Protein AF-A0A2W5V553-F1 (afdb_monomer)

Organism: NCBI:txid88688

Foldseek 3Di:
DDKDWDAAPDPNPVHIDIDDDPDPCPPDPVNVVVRNVVSDVVSVVSVVVVVVVPPDPDDDPVPPDCPPVNVVVVVVVVLVVQQPPQWWKWKAALVRWTDDIHPNVCQFLVHDSVCCTGVNVLVQFDPVCSVVVVVVVVVCSVVQDWDWDWTWGAGNVGDTFIWIKTKHFDADPVRRGGMIMITIDTCRVVVVVVVVVVVVVVVVVVVVVVVLVVQQPPCDWDWDADLVRWTDDTHNNNCLQQVDDPVCCTGPNVLVFFDPVVSVVVVVVSVVCSVPPDPDDCQPFDWTWGDGPHDTDTDTHRDDHDDPDDPDDDDDDDDDDDDDDDDDDDDDDD

Structure (mmCIF, N/CA/C/O backbone):
data_AF-A0A2W5V553-F1
#
_entry.id   AF-A0A2W5V553-F1
#
loop_
_atom_site.group_PDB
_atom_site.id
_atom_site.type_symbol
_atom_site.label_atom_id
_atom_site.label_alt_id
_atom_site.label_comp_id
_atom_site.label_asym_id
_atom_site.label_entity_id
_atom_site.label_seq_id
_atom_site.pdbx_PDB_ins_code
_atom_site.Cartn_x
_atom_site.Cartn_y
_atom_site.Cartn_z
_atom_site.occupancy
_atom_site.B_iso_or_equiv
_atom_site.auth_seq_id
_atom_site.auth_comp_id
_atom_site.auth_asym_id
_atom_site.auth_atom_id
_atom_site.pdbx_PDB_model_num
ATOM 1 N N . MET A 1 1 ? -70.772 -23.068 67.132 1.00 74.06 1 MET A N 1
ATOM 2 C CA . MET A 1 1 ? -69.946 -23.564 66.013 1.00 74.06 1 MET A CA 1
ATOM 3 C C . MET A 1 1 ? -68.705 -24.173 66.625 1.00 74.06 1 MET A C 1
ATOM 5 O O . MET A 1 1 ? -68.006 -23.467 67.342 1.00 74.06 1 MET A O 1
ATOM 9 N N . ASN A 1 2 ? -68.499 -25.473 66.433 1.00 84.06 2 ASN A N 1
ATOM 10 C CA . ASN A 1 2 ? -67.368 -26.188 67.017 1.00 84.06 2 ASN A CA 1
ATOM 11 C C . ASN A 1 2 ? -66.172 -26.055 66.077 1.00 84.06 2 ASN A C 1
ATOM 13 O O . ASN A 1 2 ? -66.321 -26.236 64.869 1.00 84.06 2 ASN A O 1
ATOM 17 N N . LEU A 1 3 ? -65.008 -25.713 66.626 1.00 85.81 3 LEU A N 1
ATOM 18 C CA . LEU A 1 3 ? -63.769 -25.513 65.879 1.00 85.81 3 LEU A CA 1
ATOM 19 C C . LEU A 1 3 ? -62.703 -26.474 66.401 1.00 85.81 3 LEU A C 1
ATOM 21 O O . LEU A 1 3 ? -62.488 -26.568 67.607 1.00 85.81 3 LEU A O 1
ATOM 25 N N . LEU A 1 4 ? -62.010 -27.141 65.484 1.00 87.06 4 LEU A N 1
ATOM 26 C CA . LEU A 1 4 ? -60.822 -27.936 65.751 1.00 87.06 4 LEU A CA 1
ATOM 27 C C . LEU A 1 4 ? -59.620 -27.266 65.090 1.00 87.06 4 LEU A C 1
ATOM 29 O O . LEU A 1 4 ? -59.667 -26.893 63.917 1.00 87.06 4 LEU A O 1
ATOM 33 N N . ARG A 1 5 ? -58.529 -27.159 65.846 1.00 88.31 5 ARG A N 1
ATOM 34 C CA . ARG A 1 5 ? -57.232 -26.704 65.350 1.00 88.31 5 ARG A CA 1
ATOM 35 C C . ARG A 1 5 ? -56.268 -27.877 65.313 1.00 88.31 5 ARG A C 1
ATOM 37 O O . ARG A 1 5 ? -56.132 -28.599 66.299 1.00 88.31 5 ARG A O 1
ATOM 44 N N . CYS A 1 6 ? -55.614 -28.077 64.179 1.00 87.75 6 CYS A N 1
ATOM 45 C CA . CYS A 1 6 ? -54.576 -29.083 64.005 1.00 87.75 6 CYS A CA 1
ATOM 46 C C . CYS A 1 6 ? -53.264 -28.375 63.643 1.00 87.75 6 CYS A C 1
ATOM 48 O O . CYS A 1 6 ? -53.186 -27.782 62.564 1.00 87.75 6 CYS A O 1
ATOM 50 N N . PRO A 1 7 ? -52.244 -28.410 64.518 1.00 85.25 7 PRO A N 1
ATOM 51 C CA . PRO A 1 7 ? -50.979 -27.736 64.256 1.00 85.25 7 PRO A CA 1
ATOM 52 C C . PRO A 1 7 ? -50.253 -28.385 63.074 1.00 85.25 7 PRO A C 1
ATOM 54 O O . PRO A 1 7 ? -50.328 -29.599 62.882 1.00 85.25 7 PRO A O 1
ATOM 57 N N . LEU A 1 8 ? -49.542 -27.584 62.285 1.00 86.62 8 LEU A N 1
ATOM 58 C CA . LEU A 1 8 ? -48.639 -28.051 61.238 1.00 86.62 8 LEU A CA 1
ATOM 59 C C . LEU A 1 8 ? -47.193 -27.956 61.732 1.00 86.62 8 LEU A C 1
ATOM 61 O O . LEU A 1 8 ? -46.721 -26.891 62.133 1.00 86.62 8 LEU A O 1
ATOM 65 N N . GLY A 1 9 ? -46.477 -29.078 61.701 1.00 77.00 9 GLY A N 1
ATOM 66 C CA . GLY A 1 9 ? -45.136 -29.198 62.272 1.00 77.00 9 GLY A CA 1
ATOM 67 C C . GLY A 1 9 ? -45.115 -29.219 63.807 1.00 77.00 9 GLY A C 1
ATOM 68 O O . GLY A 1 9 ? -46.146 -29.195 64.482 1.00 77.00 9 GLY A O 1
ATOM 69 N N . VAL A 1 10 ? -43.911 -29.288 64.381 1.00 77.62 10 VAL A N 1
ATOM 70 C CA . VAL A 1 10 ? -43.730 -29.257 65.842 1.00 77.62 10 VAL A CA 1
ATOM 71 C C . VAL A 1 10 ? -44.129 -27.866 66.342 1.00 77.62 10 VAL A C 1
ATOM 73 O O . VAL A 1 10 ? -43.588 -26.869 65.864 1.00 77.62 10 VAL A O 1
ATOM 76 N N . GLY A 1 11 ? -45.104 -27.794 67.253 1.00 76.56 11 GLY A N 1
ATOM 77 C CA . GLY A 1 11 ? -45.558 -26.533 67.852 1.00 76.56 11 GLY A CA 1
ATOM 78 C C . GLY A 1 11 ? -46.223 -25.532 66.894 1.00 76.56 11 GLY A C 1
ATOM 79 O O . GLY A 1 11 ? -46.099 -24.339 67.136 1.00 76.56 11 GLY A O 1
ATOM 80 N N . ALA A 1 12 ? -46.880 -25.979 65.812 1.00 79.06 12 ALA A N 1
ATOM 81 C CA . ALA A 1 12 ? -47.501 -25.106 64.794 1.00 79.06 12 ALA A CA 1
ATOM 82 C C . ALA A 1 12 ? -46.510 -24.199 64.026 1.00 79.06 12 ALA A C 1
ATOM 84 O O . ALA A 1 12 ? -46.890 -23.179 63.453 1.00 79.06 12 ALA A O 1
ATOM 85 N N . SER A 1 13 ? -45.232 -24.586 63.972 1.00 79.25 13 SER A N 1
ATOM 86 C CA . SER A 1 13 ? -44.156 -23.865 63.268 1.00 79.25 13 SER A CA 1
ATOM 87 C C . SER A 1 13 ? -44.386 -23.653 61.765 1.00 79.25 13 SER A C 1
ATOM 89 O O . SER A 1 13 ? -43.741 -22.792 61.164 1.00 79.25 13 SER A O 1
ATOM 91 N N . LEU A 1 14 ? -45.285 -24.424 61.149 1.00 79.81 14 LEU A N 1
ATOM 92 C CA . LEU A 1 14 ? -45.674 -24.291 59.741 1.00 79.81 14 LEU A CA 1
ATOM 93 C C . LEU A 1 14 ? -47.098 -23.728 59.568 1.00 79.81 14 LEU A C 1
ATOM 95 O O . LEU A 1 14 ? -47.573 -23.626 58.442 1.00 79.81 14 LEU A O 1
ATOM 99 N N . GLY A 1 15 ? -47.776 -23.363 60.662 1.00 85.06 15 GLY A N 1
ATOM 100 C CA . GLY A 1 15 ? -49.157 -22.876 60.680 1.00 85.06 15 GLY A CA 1
ATOM 101 C C . GLY A 1 15 ? -50.138 -23.845 61.347 1.00 85.06 15 GLY A C 1
ATOM 102 O O . GLY A 1 15 ? -49.743 -24.795 62.024 1.00 85.06 15 GLY A O 1
ATOM 103 N N . GLU A 1 16 ? -51.437 -23.610 61.158 1.00 88.81 16 GLU A N 1
ATOM 104 C CA . GLU A 1 16 ? -52.517 -24.446 61.694 1.00 88.81 16 GLU A CA 1
ATOM 105 C C . GLU A 1 16 ? -53.591 -24.692 60.629 1.00 88.81 16 GLU A C 1
ATOM 107 O O . GLU A 1 16 ? -53.960 -23.786 59.882 1.00 88.81 16 GLU A O 1
ATOM 112 N N . ILE A 1 17 ? -54.143 -25.906 60.600 1.00 87.81 17 ILE A N 1
ATOM 113 C CA . ILE A 1 17 ? -55.389 -26.196 59.886 1.00 87.81 17 ILE A CA 1
ATOM 114 C C . ILE A 1 17 ? -56.539 -25.998 60.866 1.00 87.81 17 ILE A C 1
ATOM 116 O O . ILE A 1 17 ? -56.574 -26.627 61.926 1.00 87.81 17 ILE A O 1
ATOM 120 N N . ILE A 1 18 ? -57.491 -25.144 60.500 1.00 88.44 18 ILE A N 1
ATOM 121 C CA . ILE A 1 18 ? -58.705 -24.902 61.277 1.00 88.44 18 ILE A CA 1
ATOM 122 C C . ILE A 1 18 ? -59.885 -25.497 60.515 1.00 88.44 18 ILE A C 1
ATOM 124 O O . ILE A 1 18 ? -60.154 -25.109 59.381 1.00 88.44 18 ILE A O 1
ATOM 128 N N . ALA A 1 19 ? -60.599 -26.421 61.149 1.00 86.81 19 ALA A N 1
ATOM 129 C CA . ALA A 1 19 ? -61.831 -26.993 60.621 1.00 86.81 19 ALA A CA 1
ATOM 130 C C . ALA A 1 19 ? -62.972 -26.747 61.606 1.00 86.81 19 ALA A C 1
ATOM 132 O O . ALA A 1 19 ? -62.774 -26.814 62.819 1.00 86.81 19 ALA A O 1
ATOM 133 N N . GLY A 1 20 ? -64.171 -26.463 61.105 1.00 89.00 20 GLY A N 1
ATOM 134 C CA . GLY A 1 20 ? -65.325 -26.230 61.962 1.00 89.00 20 GLY A CA 1
ATOM 135 C C . GLY A 1 20 ? -66.647 -26.579 61.314 1.00 89.00 20 GLY A C 1
ATOM 136 O O . GLY A 1 20 ? -66.794 -26.490 60.097 1.00 89.00 20 GLY A O 1
ATOM 137 N N . ALA A 1 21 ? -67.614 -26.935 62.155 1.00 86.69 21 ALA A N 1
ATOM 138 C CA . ALA A 1 21 ? -68.983 -27.211 61.749 1.00 86.69 21 ALA A CA 1
ATOM 139 C C . ALA A 1 21 ? -69.985 -26.681 62.785 1.00 86.69 21 ALA A C 1
ATOM 141 O O . ALA A 1 21 ? -69.681 -26.500 63.969 1.00 86.69 21 ALA A O 1
ATOM 142 N N . SER A 1 22 ? -71.216 -26.441 62.336 1.00 85.94 22 SER A N 1
ATOM 143 C CA . SER A 1 22 ? -72.333 -26.049 63.209 1.00 85.94 22 SER A CA 1
ATOM 144 C C . SER A 1 22 ? -73.013 -27.245 63.890 1.00 85.94 22 SER A C 1
ATOM 146 O O . SER A 1 22 ? -73.896 -27.039 64.719 1.00 85.94 22 SER A O 1
ATOM 148 N N . ARG A 1 23 ? -72.605 -28.479 63.556 1.00 88.56 23 ARG A N 1
ATOM 149 C CA . ARG A 1 23 ? -73.098 -29.725 64.162 1.00 88.56 23 ARG A CA 1
ATOM 150 C C . ARG A 1 23 ? -72.506 -29.895 65.574 1.00 88.56 23 ARG A C 1
ATOM 152 O O . ARG A 1 23 ? -71.305 -29.671 65.738 1.00 88.56 23 ARG A O 1
ATOM 159 N N . PRO A 1 24 ? -73.305 -30.266 66.590 1.00 82.25 24 PRO A N 1
ATOM 160 C CA . PRO A 1 24 ? -72.835 -30.359 67.976 1.00 82.25 24 PRO A CA 1
ATOM 161 C C . PRO A 1 24 ? -71.866 -31.523 68.238 1.00 82.25 24 PRO A C 1
ATOM 163 O O . PRO A 1 24 ? -71.070 -31.450 69.167 1.00 82.25 24 PRO A O 1
ATOM 166 N N . ASP A 1 25 ? -71.904 -32.568 67.417 1.00 84.75 25 ASP A N 1
ATOM 167 C CA . ASP A 1 25 ? -71.078 -33.781 67.477 1.00 84.75 25 ASP A CA 1
ATOM 168 C C . ASP A 1 25 ? -69.783 -33.688 66.648 1.00 84.75 25 ASP A C 1
ATOM 170 O O . ASP A 1 25 ? -69.069 -34.677 66.509 1.00 84.75 25 ASP A O 1
ATOM 174 N N . PHE A 1 26 ? -69.456 -32.508 66.112 1.00 85.12 26 PHE A N 1
ATOM 175 C CA . PHE A 1 26 ? -68.186 -32.278 65.429 1.00 85.12 26 PHE A CA 1
ATOM 176 C C . PHE A 1 26 ? -67.041 -32.002 66.424 1.00 85.12 26 PHE A C 1
ATOM 178 O O . PHE A 1 26 ? -67.216 -31.154 67.312 1.00 85.12 26 PHE A O 1
ATOM 185 N N . PRO A 1 27 ? -65.839 -32.577 66.206 1.00 82.25 27 PRO A N 1
ATOM 186 C CA . PRO A 1 27 ? -65.525 -33.618 65.219 1.00 82.25 27 PRO A CA 1
ATOM 187 C C . PRO A 1 27 ? -65.858 -35.022 65.742 1.00 82.25 27 PRO A C 1
ATOM 189 O O . PRO A 1 27 ? -65.560 -35.341 66.896 1.00 82.25 27 PRO A O 1
ATOM 192 N N . ASP A 1 28 ? -66.385 -35.891 64.877 1.00 88.50 28 ASP A N 1
ATOM 193 C CA . ASP A 1 28 ? -66.460 -37.320 65.192 1.00 88.50 28 ASP A CA 1
ATOM 194 C C . ASP A 1 28 ? -65.070 -37.995 65.107 1.00 88.50 28 ASP A C 1
ATOM 196 O O . ASP A 1 28 ? -64.072 -37.403 64.677 1.00 88.50 28 ASP A O 1
ATOM 200 N N . ALA A 1 29 ? -64.966 -39.253 65.546 1.00 86.50 29 ALA A N 1
ATOM 201 C CA . ALA A 1 29 ? -63.688 -39.969 65.581 1.00 86.50 29 ALA A CA 1
ATOM 202 C C . ALA A 1 29 ? -63.039 -40.135 64.189 1.00 86.50 29 ALA A C 1
ATOM 204 O O . ALA A 1 29 ? -61.810 -40.145 64.077 1.00 86.50 29 ALA A O 1
ATOM 205 N N . ILE A 1 30 ? -63.848 -40.244 63.129 1.00 87.25 30 ILE A N 1
ATOM 206 C CA . ILE A 1 30 ? -63.383 -40.400 61.746 1.00 87.25 30 ILE A 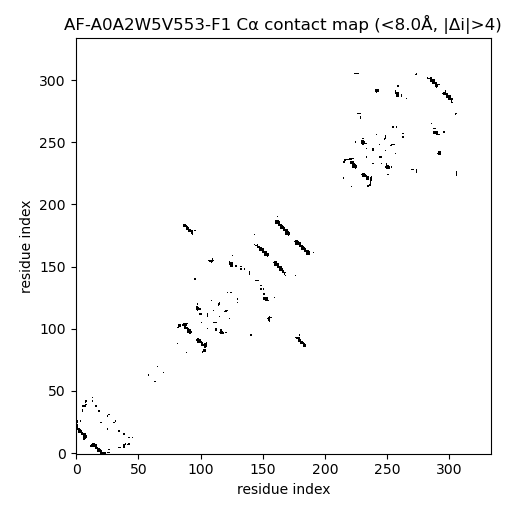CA 1
ATOM 207 C C . ILE A 1 30 ? -62.905 -39.047 61.208 1.00 87.25 30 ILE A C 1
ATOM 209 O O . ILE A 1 30 ? -61.845 -38.965 60.584 1.00 87.25 30 ILE A O 1
ATOM 213 N N . GLU A 1 31 ? -63.652 -37.977 61.467 1.00 87.69 31 GLU A N 1
ATOM 214 C CA . GLU A 1 31 ? -63.308 -36.601 61.103 1.00 87.69 31 GLU A CA 1
ATOM 215 C C . GLU A 1 31 ? -62.017 -36.148 61.795 1.00 87.69 31 GLU A C 1
ATOM 217 O O . GLU A 1 31 ? -61.125 -35.597 61.143 1.00 87.69 31 GLU A O 1
ATOM 222 N N . LEU A 1 32 ? -61.853 -36.466 63.083 1.00 88.62 32 LEU A N 1
ATOM 223 C CA . LEU A 1 32 ? -60.624 -36.195 63.828 1.00 88.62 32 LEU A CA 1
ATOM 224 C C . LEU A 1 32 ? -59.418 -36.938 63.231 1.00 88.62 32 LEU A C 1
ATOM 226 O O . LEU A 1 32 ? -58.337 -36.358 63.104 1.00 88.62 32 LEU A O 1
ATOM 230 N N . ALA A 1 33 ? -59.583 -38.207 62.844 1.00 86.25 33 ALA A N 1
ATOM 231 C CA . ALA A 1 33 ? -58.519 -38.987 62.211 1.00 86.25 33 ALA A CA 1
ATOM 232 C C . ALA A 1 33 ? -58.120 -38.404 60.844 1.00 86.25 33 ALA A C 1
ATOM 234 O O . ALA A 1 33 ? -56.930 -38.240 60.569 1.00 86.25 33 ALA A O 1
ATOM 235 N N . LYS A 1 34 ? -59.101 -38.017 60.018 1.00 87.38 34 LYS A N 1
ATOM 236 C CA . LYS A 1 34 ? -58.862 -37.369 58.718 1.00 87.38 34 LYS A CA 1
ATOM 237 C C . LYS A 1 34 ? -58.113 -36.047 58.869 1.00 87.38 34 LYS A C 1
ATOM 239 O O . LYS A 1 34 ? -57.139 -35.822 58.154 1.00 87.38 34 LYS A O 1
ATOM 244 N N . LEU A 1 35 ? -58.519 -35.202 59.818 1.00 87.69 35 LEU A N 1
ATOM 245 C CA . LEU A 1 35 ? -57.878 -33.906 60.061 1.00 87.69 35 LEU A CA 1
ATOM 246 C C . LEU A 1 35 ? -56.435 -34.057 60.564 1.00 87.69 35 LEU A C 1
ATOM 248 O O . LEU A 1 35 ? -55.559 -33.306 60.136 1.00 87.69 35 LEU A O 1
ATOM 252 N N . LYS A 1 36 ? -56.152 -35.076 61.387 1.00 85.69 36 LYS A N 1
ATOM 253 C CA . LYS A 1 36 ? -54.780 -35.405 61.809 1.00 85.69 36 LYS A CA 1
ATOM 254 C C . LYS A 1 36 ? -53.902 -35.879 60.648 1.00 85.69 36 LYS A C 1
ATOM 256 O O . LYS A 1 36 ? -52.762 -35.437 60.539 1.00 85.69 36 LYS A O 1
ATOM 261 N N . ILE A 1 37 ? -54.425 -36.738 59.769 1.00 88.00 37 ILE A N 1
ATOM 262 C CA . ILE A 1 37 ? -53.695 -37.201 58.575 1.00 88.00 37 ILE A CA 1
ATOM 263 C C . ILE A 1 37 ? -53.418 -36.026 57.631 1.00 88.00 37 ILE A C 1
ATOM 265 O O . ILE A 1 37 ? -52.284 -35.858 57.184 1.00 88.00 37 ILE A O 1
ATOM 269 N N . ALA A 1 38 ? -54.420 -35.177 57.387 1.00 85.19 38 ALA A N 1
ATOM 270 C CA . ALA A 1 38 ? -54.278 -33.992 56.547 1.00 85.19 38 ALA A CA 1
ATOM 271 C C . ALA A 1 38 ? -53.227 -33.018 57.104 1.00 85.19 38 ALA A C 1
ATOM 273 O O . ALA A 1 38 ? -52.376 -32.539 56.355 1.00 85.19 38 ALA A O 1
ATOM 274 N N . SER A 1 39 ? -53.224 -32.773 58.419 1.00 86.06 39 SER A N 1
ATOM 275 C CA . SER A 1 39 ? -52.200 -31.954 59.082 1.00 86.06 39 SER A CA 1
ATOM 276 C C . SER A 1 39 ? -50.794 -32.551 58.933 1.00 86.06 39 SER A C 1
ATOM 278 O O . SER A 1 39 ? -49.855 -31.832 58.580 1.00 86.06 39 SER A O 1
ATOM 280 N N . ALA A 1 40 ? -50.629 -33.864 59.112 1.00 84.25 40 ALA A N 1
ATOM 281 C 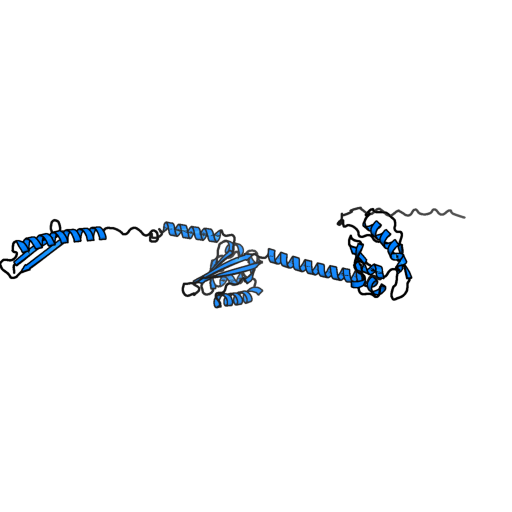CA . ALA A 1 40 ? -49.333 -34.522 58.954 1.00 84.25 40 ALA A CA 1
ATOM 282 C C . ALA A 1 40 ? -48.811 -34.459 57.505 1.00 84.25 40 ALA A C 1
ATOM 284 O O . ALA A 1 40 ? -47.654 -34.097 57.287 1.00 84.25 40 ALA A O 1
ATOM 285 N N . GLN A 1 41 ? -49.663 -34.743 56.515 1.00 86.19 41 GLN A N 1
ATOM 286 C CA . GLN A 1 41 ? -49.300 -34.670 55.093 1.00 86.19 41 GLN A CA 1
ATOM 287 C C . GLN A 1 41 ? -48.959 -33.240 54.662 1.00 86.19 41 GLN A C 1
ATOM 289 O O . GLN A 1 41 ? -47.952 -33.021 53.992 1.00 86.19 41 GLN A O 1
ATOM 294 N N . THR A 1 42 ? -49.743 -32.258 55.112 1.00 85.88 42 THR A N 1
ATOM 295 C CA . THR A 1 42 ? -49.485 -30.838 54.832 1.00 85.88 42 THR A CA 1
ATOM 296 C C . THR A 1 42 ? -48.165 -30.391 55.461 1.00 85.88 42 THR A C 1
ATOM 298 O O . THR A 1 42 ? -47.375 -29.708 54.820 1.00 85.88 42 THR A O 1
ATOM 301 N N . SER A 1 43 ? -47.867 -30.843 56.683 1.00 86.75 43 SER A N 1
ATOM 302 C CA . SER A 1 43 ? -46.592 -30.548 57.349 1.00 86.75 43 SER A CA 1
ATOM 303 C C . SER A 1 43 ? -45.385 -31.086 56.574 1.00 86.75 43 SER A C 1
ATOM 305 O O . SER A 1 43 ? -44.345 -30.430 56.537 1.00 86.75 43 SER A O 1
ATOM 307 N N . LEU A 1 44 ? -45.511 -32.273 55.970 1.00 85.25 44 LEU A N 1
ATOM 308 C CA . LEU A 1 44 ? -44.456 -32.880 55.159 1.00 85.25 44 LEU A CA 1
ATOM 309 C C . LEU A 1 44 ? -44.255 -32.113 53.845 1.00 85.25 44 LEU A C 1
ATOM 311 O O . LEU A 1 44 ? -43.132 -31.719 53.548 1.00 85.25 44 LEU A O 1
ATOM 315 N N . ALA A 1 45 ? -45.339 -31.821 53.123 1.00 81.81 45 ALA A N 1
ATOM 316 C CA . ALA A 1 45 ? -45.287 -31.062 51.874 1.00 81.81 45 ALA A CA 1
ATOM 317 C C . ALA A 1 45 ? -44.718 -29.648 52.082 1.00 81.81 45 ALA A C 1
ATOM 319 O O . ALA A 1 45 ? -43.864 -29.199 51.321 1.00 81.81 45 ALA A O 1
ATOM 320 N N . CYS A 1 46 ? -45.125 -28.955 53.152 1.00 81.31 46 CYS A N 1
ATOM 321 C CA . CYS A 1 46 ? -44.570 -27.646 53.497 1.00 81.31 46 CYS A CA 1
ATOM 322 C C . CYS A 1 46 ? -43.074 -27.714 53.825 1.00 81.31 46 CYS A C 1
ATOM 324 O O . CYS A 1 46 ? -42.347 -26.776 53.509 1.00 81.31 46 CYS A O 1
ATOM 326 N N . ARG A 1 47 ? -42.601 -28.801 54.448 1.00 79.94 47 ARG A N 1
ATOM 327 C CA . ARG A 1 47 ? -41.171 -29.000 54.719 1.00 79.94 47 ARG A CA 1
ATOM 328 C C . ARG A 1 47 ? -40.389 -29.226 53.427 1.00 79.94 47 ARG A C 1
ATOM 330 O O . ARG A 1 47 ? -39.368 -28.583 53.236 1.00 79.94 47 ARG A O 1
ATOM 337 N N . GLU A 1 48 ? -40.901 -30.066 52.534 1.00 79.25 48 GLU A N 1
ATOM 338 C CA . GLU A 1 48 ? -40.266 -30.385 51.251 1.00 79.25 48 GLU A CA 1
ATOM 339 C C . GLU A 1 48 ? -40.184 -29.164 50.324 1.00 79.25 48 GLU A C 1
ATOM 341 O O . GLU A 1 48 ? -39.134 -28.891 49.751 1.00 79.25 48 GLU A O 1
ATOM 346 N N . VAL A 1 49 ? -41.249 -28.358 50.244 1.00 74.12 49 VAL A N 1
ATOM 347 C CA . VAL A 1 49 ? -41.239 -27.096 49.482 1.00 74.12 49 VAL A CA 1
ATOM 348 C C . VAL A 1 49 ? -40.222 -26.104 50.052 1.00 74.12 49 VAL A C 1
ATOM 350 O O . VAL A 1 49 ? -39.558 -25.414 49.284 1.00 74.12 49 VAL A O 1
ATOM 353 N N . ARG A 1 50 ? -40.063 -26.048 51.379 1.00 71.88 50 ARG A N 1
ATOM 354 C CA . ARG A 1 50 ? -39.081 -25.173 52.039 1.00 71.88 50 ARG A CA 1
ATOM 355 C C . ARG A 1 50 ? -37.648 -25.652 51.801 1.00 71.88 50 ARG A C 1
ATOM 357 O O . ARG A 1 50 ? -36.789 -24.852 51.464 1.00 71.88 50 ARG A O 1
ATOM 364 N N . GLU A 1 51 ? -37.406 -26.961 51.870 1.00 72.56 51 GLU A N 1
ATOM 365 C CA . GLU A 1 51 ? -36.112 -27.559 51.510 1.00 72.56 51 GLU A CA 1
ATOM 366 C C . GLU A 1 51 ? -35.767 -27.354 50.025 1.00 72.56 51 GLU A C 1
ATOM 368 O O . GLU A 1 51 ? -34.605 -27.139 49.680 1.00 72.56 51 GLU A O 1
ATOM 373 N N . LEU A 1 52 ? -36.765 -27.385 49.137 1.00 67.56 52 LEU A N 1
ATOM 374 C CA . LEU A 1 52 ? -36.592 -27.097 47.712 1.00 67.56 52 LEU A CA 1
ATOM 375 C C . LEU A 1 52 ? -36.379 -25.604 47.434 1.00 67.56 52 LEU A C 1
ATOM 377 O O . LEU A 1 52 ? -35.592 -25.286 46.548 1.00 67.56 52 LEU A O 1
ATOM 381 N N . SER A 1 53 ? -37.021 -24.695 48.177 1.00 61.81 53 SER A N 1
ATOM 382 C CA . SER A 1 53 ? -36.766 -23.253 48.044 1.00 61.81 53 SER A CA 1
ATOM 383 C C . SER A 1 53 ? -35.409 -22.846 48.614 1.00 61.81 53 SER A C 1
ATOM 385 O O . SER A 1 53 ? -34.773 -21.939 48.086 1.00 61.81 53 SER A O 1
ATOM 387 N N . ASP A 1 54 ? -34.957 -23.524 49.673 1.00 66.44 54 ASP A N 1
ATOM 388 C CA . ASP A 1 54 ? -33.659 -23.281 50.313 1.00 66.44 54 ASP A CA 1
ATOM 389 C C . ASP A 1 54 ? -32.493 -23.907 49.521 1.00 66.44 54 ASP A C 1
ATOM 391 O O . ASP A 1 54 ? -31.326 -23.556 49.725 1.00 66.44 54 ASP A O 1
ATOM 395 N N . ARG A 1 55 ? -32.780 -24.800 48.562 1.00 65.12 55 ARG A N 1
ATOM 396 C CA . ARG A 1 55 ? -31.801 -25.259 47.571 1.00 65.12 55 ARG A CA 1
ATOM 397 C C . ARG A 1 55 ? -31.524 -24.147 46.562 1.00 65.12 55 ARG A C 1
ATOM 399 O O . ARG A 1 55 ? -32.228 -23.982 45.571 1.00 65.12 55 ARG A O 1
ATOM 406 N N . ARG A 1 56 ? -30.432 -23.419 46.800 1.00 54.62 56 ARG A N 1
ATOM 407 C CA . ARG A 1 56 ? -29.808 -22.525 45.817 1.00 54.62 56 ARG A CA 1
ATOM 408 C C . ARG A 1 56 ? -29.643 -23.273 44.477 1.00 54.62 56 ARG A C 1
ATOM 410 O O . ARG A 1 56 ? -29.116 -24.390 44.497 1.00 54.62 56 ARG A O 1
ATOM 417 N N . PRO A 1 57 ? -30.085 -22.711 43.336 1.00 59.25 57 PRO A N 1
ATOM 418 C CA . PRO A 1 57 ? -29.846 -23.333 42.038 1.00 59.25 57 PRO A CA 1
ATOM 419 C C . PRO A 1 57 ? -28.333 -23.512 41.815 1.00 59.25 57 PRO A C 1
ATOM 421 O O . PRO A 1 57 ? -27.550 -22.7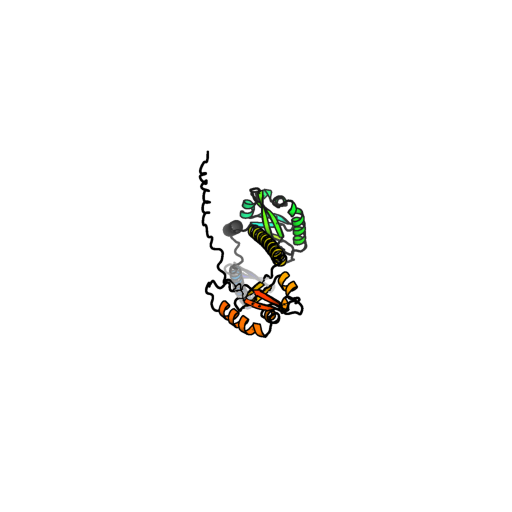08 42.329 1.00 59.25 57 PRO A O 1
ATOM 424 N N . PRO A 1 58 ? -27.894 -24.566 41.103 1.00 56.34 58 PRO A N 1
ATOM 425 C CA . PRO A 1 58 ? -26.487 -24.720 40.745 1.00 56.34 58 PRO A CA 1
ATOM 426 C C . PRO A 1 58 ? -26.030 -23.487 39.956 1.00 56.34 58 PRO A C 1
ATOM 428 O O . PRO A 1 58 ? -26.687 -23.113 38.987 1.00 56.34 58 PRO A O 1
ATOM 431 N N . ASP A 1 59 ? -24.940 -22.850 40.397 1.00 55.00 59 ASP A N 1
ATOM 432 C CA . ASP A 1 59 ? -24.396 -21.642 39.765 1.00 55.00 59 ASP A CA 1
ATOM 433 C C . ASP A 1 59 ? -24.135 -21.904 38.263 1.00 55.00 59 ASP A C 1
ATOM 435 O O . ASP A 1 59 ? -23.341 -22.787 37.917 1.00 55.00 59 ASP A O 1
ATOM 439 N N . ASP A 1 60 ? -24.774 -21.141 37.365 1.00 53.31 60 ASP A N 1
ATOM 440 C CA . ASP A 1 60 ? -24.415 -21.130 35.943 1.00 53.31 60 ASP A CA 1
ATOM 441 C C . ASP A 1 60 ? -22.999 -20.529 35.819 1.00 53.31 60 ASP A C 1
ATOM 443 O O . ASP A 1 60 ? -22.767 -19.395 36.255 1.00 53.31 60 ASP A O 1
ATOM 447 N N . PRO A 1 61 ? -22.015 -21.240 35.237 1.00 53.69 61 PRO A N 1
ATOM 448 C CA . PRO A 1 61 ? -20.657 -20.725 35.080 1.00 53.69 61 PRO A CA 1
ATOM 449 C C . PRO A 1 61 ? -20.561 -19.418 34.268 1.00 53.69 61 PRO A C 1
ATOM 451 O O . PRO A 1 61 ? -19.508 -18.781 34.303 1.00 53.69 61 PRO A O 1
ATOM 454 N N . ARG A 1 62 ? -21.620 -18.995 33.561 1.00 56.28 62 ARG A N 1
ATOM 455 C CA . ARG A 1 62 ? -21.692 -17.713 32.833 1.00 56.28 62 ARG A CA 1
ATOM 456 C C . ARG A 1 62 ? -22.220 -16.541 33.665 1.00 56.28 62 ARG A C 1
ATOM 458 O O . ARG A 1 62 ? -22.084 -15.403 33.229 1.00 56.28 62 ARG A O 1
ATOM 465 N N . GLU A 1 63 ? -22.795 -16.795 34.838 1.00 53.47 63 GLU A N 1
ATOM 466 C CA . GLU A 1 63 ? -23.455 -15.776 35.671 1.00 53.47 63 GLU A CA 1
ATOM 467 C C . GLU A 1 63 ? -22.607 -15.301 36.857 1.00 53.47 63 GLU A C 1
ATOM 469 O O . GLU A 1 63 ? -23.081 -14.522 37.686 1.00 53.47 63 GLU A O 1
ATOM 474 N N . LYS A 1 64 ? -21.336 -15.714 36.963 1.00 58.41 64 LYS A N 1
ATOM 475 C CA . LYS A 1 64 ? -20.450 -15.094 37.955 1.00 58.41 64 LYS A CA 1
ATOM 476 C C . LYS A 1 64 ? -20.2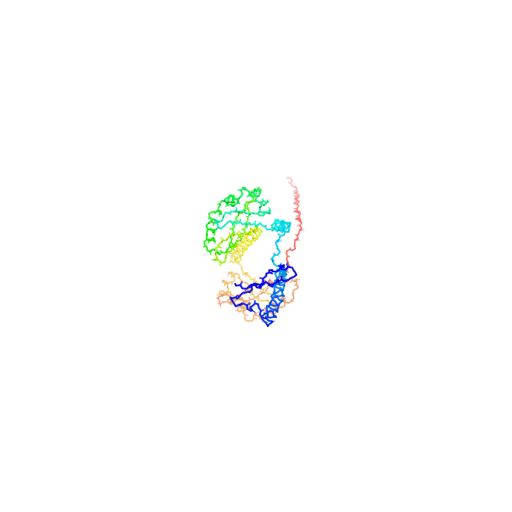47 -13.624 37.577 1.00 58.41 64 LYS A C 1
ATOM 478 O O . LYS A 1 64 ? -19.688 -13.373 36.507 1.00 58.41 64 LYS A O 1
ATOM 483 N N . PRO A 1 65 ? -20.628 -12.653 38.432 1.00 58.81 65 PRO A N 1
ATOM 484 C CA . PRO A 1 65 ? -20.211 -11.280 38.218 1.00 58.81 65 PRO A CA 1
ATOM 485 C C . PRO A 1 65 ? -18.684 -11.281 38.166 1.00 58.81 65 PRO A C 1
ATOM 487 O O . PRO A 1 65 ? -18.025 -11.776 39.086 1.00 58.81 65 PRO A O 1
ATOM 490 N N . ILE A 1 66 ? -18.129 -10.796 37.054 1.00 63.34 66 ILE A N 1
ATOM 491 C CA . ILE A 1 66 ? -16.691 -10.570 36.927 1.00 63.34 66 ILE A CA 1
ATOM 492 C C . ILE A 1 66 ? -16.316 -9.686 38.119 1.00 63.34 66 ILE A C 1
ATOM 494 O O . ILE A 1 66 ? -16.904 -8.618 38.299 1.00 63.34 66 ILE A O 1
ATOM 498 N N . SER A 1 67 ? -15.415 -10.158 38.987 1.00 81.06 67 SER A N 1
ATOM 499 C CA . SER A 1 67 ? -14.984 -9.347 40.125 1.00 81.06 67 SER A CA 1
ATOM 500 C C . SER A 1 67 ? -14.381 -8.043 39.601 1.00 81.06 67 SER A C 1
ATOM 502 O O . SER A 1 67 ? -13.797 -8.026 38.518 1.00 81.06 67 SER A O 1
ATOM 504 N N . ALA A 1 68 ? -14.501 -6.950 40.358 1.00 83.12 68 ALA A N 1
ATOM 505 C CA . ALA A 1 68 ? -13.914 -5.669 39.956 1.00 83.12 68 ALA A CA 1
ATOM 506 C C . ALA A 1 68 ? -12.413 -5.809 39.625 1.00 83.12 68 ALA A C 1
ATOM 508 O O . ALA A 1 68 ? -11.930 -5.211 38.671 1.00 83.12 68 ALA A O 1
ATOM 509 N N . GLU A 1 69 ? -11.706 -6.678 40.352 1.00 84.25 69 GLU A N 1
ATOM 510 C CA . GLU A 1 69 ? -10.308 -7.033 40.091 1.00 84.25 69 GLU A CA 1
ATOM 511 C C . GLU A 1 69 ? -10.115 -7.766 38.755 1.00 84.25 69 GLU A C 1
ATOM 513 O O . GLU A 1 69 ? -9.210 -7.429 37.999 1.00 84.25 69 GLU A O 1
ATOM 518 N N . ALA A 1 70 ? -10.966 -8.742 38.424 1.00 84.38 70 ALA A N 1
ATOM 519 C CA . ALA A 1 70 ? -10.876 -9.471 37.160 1.00 84.38 70 ALA A CA 1
ATOM 520 C C . ALA A 1 70 ? -11.246 -8.596 35.951 1.00 84.38 70 ALA A C 1
ATOM 522 O O . ALA A 1 70 ? -10.683 -8.775 34.871 1.00 84.38 70 ALA A O 1
ATOM 523 N N . LEU A 1 71 ? -12.172 -7.647 36.127 1.00 87.12 71 LEU A N 1
ATOM 524 C CA . LEU A 1 71 ? -12.503 -6.659 35.103 1.00 87.12 71 LEU A CA 1
ATOM 525 C C . LEU A 1 71 ? -11.330 -5.698 34.888 1.00 87.12 71 LEU A C 1
ATOM 527 O O . LEU A 1 71 ? -10.903 -5.536 33.751 1.00 87.12 71 LEU A O 1
ATOM 531 N N . ALA A 1 72 ? -10.765 -5.148 35.967 1.00 88.56 72 ALA A N 1
ATOM 532 C CA . ALA A 1 72 ? -9.606 -4.262 35.899 1.00 88.56 72 ALA A CA 1
ATOM 533 C C . ALA A 1 72 ? -8.385 -4.951 35.265 1.00 88.56 72 ALA A C 1
ATOM 535 O O . ALA A 1 72 ? -7.710 -4.363 34.424 1.00 88.56 72 ALA A O 1
ATOM 536 N N . GLU A 1 73 ? -8.128 -6.218 35.604 1.00 90.69 73 GLU A N 1
ATOM 537 C CA . GLU A 1 73 ? -7.071 -7.023 34.979 1.00 90.69 73 GLU A CA 1
ATOM 538 C C . GLU A 1 73 ? -7.322 -7.222 33.478 1.00 90.69 73 GLU A C 1
ATOM 540 O O . GLU A 1 73 ? -6.395 -7.143 32.671 1.00 90.69 73 GLU A O 1
ATOM 545 N N . ASN A 1 74 ? -8.572 -7.462 33.075 1.00 90.88 74 ASN A N 1
ATOM 546 C CA . ASN A 1 74 ? -8.919 -7.623 31.667 1.00 90.88 74 ASN A CA 1
ATOM 547 C C . ASN A 1 74 ? -8.781 -6.303 30.892 1.00 90.88 74 ASN A C 1
ATOM 549 O O . ASN A 1 74 ? -8.161 -6.279 29.830 1.00 90.88 74 ASN A O 1
ATOM 553 N N . GLU A 1 75 ? -9.293 -5.197 31.435 1.00 90.38 75 GLU A N 1
ATOM 554 C CA . GLU A 1 75 ? -9.138 -3.855 30.863 1.00 90.38 75 GLU A CA 1
ATOM 555 C C . GLU A 1 75 ? -7.661 -3.487 30.709 1.00 90.38 75 GLU A C 1
ATOM 557 O O . GLU A 1 75 ? -7.231 -3.085 29.625 1.00 90.38 75 GLU A O 1
ATOM 562 N N . TRP A 1 76 ? -6.858 -3.710 31.754 1.00 90.31 76 TRP A N 1
ATOM 563 C CA . TRP A 1 76 ? -5.416 -3.494 31.716 1.00 90.31 76 TRP A CA 1
ATOM 564 C C . TRP A 1 76 ? -4.740 -4.349 30.639 1.00 90.31 76 TRP A C 1
ATOM 566 O O . TRP A 1 76 ? -3.947 -3.840 29.842 1.00 90.31 76 TRP A O 1
ATOM 576 N N . ARG A 1 77 ? -5.089 -5.638 30.548 1.00 92.00 77 ARG A N 1
ATOM 577 C CA . ARG A 1 77 ? -4.528 -6.553 29.546 1.00 92.00 77 ARG A CA 1
ATOM 578 C C . ARG A 1 77 ? -4.899 -6.150 28.119 1.00 92.00 77 ARG A C 1
ATOM 580 O O . ARG A 1 77 ? -4.050 -6.229 27.229 1.00 92.00 77 ARG A O 1
ATOM 587 N N . LEU A 1 78 ? -6.132 -5.704 27.885 1.00 90.38 78 LEU A N 1
ATOM 588 C CA . LEU A 1 78 ? -6.574 -5.192 26.585 1.00 90.38 78 LEU A CA 1
ATOM 589 C C . LEU A 1 78 ? -5.826 -3.909 26.212 1.00 90.38 78 LEU A C 1
ATOM 591 O O . LEU A 1 78 ? -5.310 -3.814 25.097 1.00 90.38 78 LEU A O 1
ATOM 595 N N . HIS A 1 79 ? -5.690 -2.973 27.155 1.00 88.69 79 HIS A N 1
ATOM 596 C CA . HIS A 1 79 ? -4.900 -1.755 26.976 1.00 88.69 79 HIS A CA 1
ATOM 597 C C . HIS A 1 79 ? -3.435 -2.056 26.646 1.00 88.69 79 HIS A C 1
ATOM 599 O O . HIS A 1 79 ? -2.865 -1.453 25.736 1.00 88.69 79 HIS A O 1
ATOM 605 N N . LEU A 1 80 ? -2.818 -3.010 27.341 1.00 91.69 80 LEU A N 1
ATOM 606 C CA . LEU A 1 80 ? -1.445 -3.412 27.053 1.00 91.69 80 LEU A CA 1
ATOM 607 C C . LEU A 1 80 ? -1.335 -4.050 25.664 1.00 91.69 80 LEU A C 1
ATOM 609 O O . LEU A 1 80 ? -0.426 -3.731 24.901 1.00 91.69 80 LEU A O 1
ATOM 613 N N . THR A 1 81 ? -2.279 -4.919 25.307 1.00 91.56 81 THR A N 1
ATOM 614 C CA . THR A 1 81 ? -2.277 -5.610 24.012 1.00 91.56 81 THR A CA 1
ATOM 615 C C . THR A 1 81 ? -2.382 -4.615 22.858 1.00 91.56 81 THR A C 1
ATOM 617 O O . THR A 1 81 ? -1.561 -4.643 21.946 1.00 91.56 81 THR A O 1
ATOM 620 N N . ILE A 1 82 ? -3.341 -3.686 22.903 1.00 92.25 82 ILE A N 1
ATOM 621 C CA . ILE A 1 82 ? -3.547 -2.735 21.802 1.00 92.25 82 ILE A CA 1
ATOM 622 C C . ILE A 1 82 ? -2.366 -1.768 21.628 1.00 92.25 82 ILE A C 1
ATOM 624 O O . ILE A 1 82 ? -2.039 -1.395 20.501 1.00 92.25 82 ILE A O 1
ATOM 628 N N . ASN A 1 83 ? -1.693 -1.405 22.723 1.00 91.88 83 ASN A N 1
ATOM 629 C CA . ASN A 1 83 ? -0.536 -0.509 22.700 1.00 91.88 83 ASN A CA 1
ATOM 630 C C . ASN A 1 83 ? 0.775 -1.200 22.305 1.00 91.88 83 ASN A C 1
ATOM 632 O O . ASN A 1 83 ? 1.705 -0.523 21.881 1.00 91.88 83 ASN A O 1
ATOM 636 N N . THR A 1 84 ? 0.857 -2.528 22.412 1.00 88.94 84 THR A N 1
ATOM 637 C CA . THR A 1 84 ? 2.065 -3.298 22.060 1.00 88.94 84 THR A CA 1
ATOM 638 C C . THR A 1 84 ? 2.026 -3.888 20.652 1.00 88.94 84 THR A C 1
ATOM 640 O O . THR A 1 84 ? 3.076 -4.239 20.114 1.00 88.94 84 THR A O 1
ATOM 643 N N . ILE A 1 85 ? 0.850 -3.977 20.018 1.00 89.62 85 ILE A N 1
ATOM 644 C CA . ILE A 1 85 ? 0.734 -4.379 18.610 1.00 89.62 85 ILE A CA 1
ATOM 645 C C . ILE A 1 85 ? 1.508 -3.376 17.742 1.00 89.62 85 ILE A C 1
ATOM 647 O O . ILE A 1 85 ? 1.174 -2.193 17.795 1.00 89.62 85 ILE A O 1
ATOM 651 N N . PRO A 1 86 ? 2.463 -3.814 16.894 1.00 88.25 86 PRO A N 1
ATOM 652 C CA . PRO A 1 86 ? 3.285 -2.951 16.038 1.00 88.25 86 PRO A CA 1
ATOM 653 C C . PRO A 1 86 ? 2.500 -2.435 14.819 1.00 88.25 86 PRO A C 1
ATOM 655 O O . PRO A 1 86 ? 2.896 -2.601 13.668 1.00 88.25 86 PRO A O 1
ATOM 658 N N . ALA A 1 87 ? 1.338 -1.849 15.074 1.00 90.38 87 ALA A N 1
ATOM 659 C CA . ALA A 1 87 ? 0.477 -1.206 14.105 1.00 90.38 87 ALA A CA 1
ATOM 660 C C . ALA A 1 87 ? -0.103 0.059 14.735 1.00 90.38 87 ALA A C 1
ATOM 662 O O . ALA A 1 87 ? -0.327 0.109 15.945 1.00 90.38 87 ALA A O 1
ATOM 663 N N . MET A 1 88 ? -0.372 1.068 13.915 1.00 95.31 88 MET A N 1
ATOM 664 C CA . MET A 1 88 ? -1.064 2.268 14.370 1.00 95.31 88 MET A CA 1
ATOM 665 C C . MET A 1 88 ? -2.560 2.020 14.315 1.00 95.31 88 MET A C 1
ATOM 667 O O . MET A 1 88 ? -3.147 2.026 13.233 1.00 95.31 88 MET A O 1
ATOM 671 N N . ALA A 1 89 ? -3.152 1.753 15.472 1.00 95.94 89 ALA A N 1
ATOM 672 C CA . ALA A 1 89 ? -4.563 1.433 15.607 1.00 95.94 89 ALA A CA 1
ATOM 673 C C . ALA A 1 89 ? -5.331 2.630 16.163 1.00 95.94 89 ALA A C 1
ATOM 675 O O . ALA A 1 89 ? -4.836 3.359 17.023 1.00 95.94 89 ALA A O 1
ATOM 676 N N . TRP A 1 90 ? -6.557 2.802 15.691 1.00 95.94 90 TRP A N 1
ATOM 677 C CA . TRP A 1 90 ? -7.438 3.879 16.109 1.00 95.94 90 TRP A CA 1
ATOM 678 C C . TRP A 1 90 ? -8.897 3.437 16.093 1.00 95.94 90 TRP A C 1
ATOM 680 O O . TRP A 1 90 ? -9.263 2.444 15.455 1.00 95.94 90 TRP A O 1
ATOM 690 N N . SER A 1 91 ? -9.739 4.194 16.785 1.00 96.00 91 SER A N 1
ATOM 691 C CA . SER A 1 91 ? -11.182 4.101 16.633 1.00 96.00 91 SER A CA 1
ATOM 692 C C . SER A 1 91 ? -11.842 5.467 16.579 1.00 96.00 91 SER A C 1
ATOM 694 O O . SER A 1 91 ? -11.300 6.465 17.058 1.00 96.00 91 SER A O 1
ATOM 696 N N . THR A 1 92 ? -13.015 5.501 15.956 1.00 96.81 92 THR A N 1
ATOM 697 C CA . THR A 1 92 ? -13.850 6.697 15.889 1.00 96.81 92 THR A CA 1
ATOM 698 C C . THR A 1 92 ? -15.285 6.379 16.295 1.00 96.81 92 THR A C 1
ATOM 700 O O . THR A 1 92 ? -15.750 5.240 16.169 1.00 96.81 92 THR A O 1
ATOM 703 N N . THR A 1 93 ? -15.998 7.396 16.774 1.00 96.00 93 THR A N 1
ATOM 704 C CA . THR A 1 93 ? -17.443 7.340 17.035 1.00 96.00 93 THR A CA 1
ATOM 705 C C . THR A 1 93 ? -18.224 7.031 15.747 1.00 96.00 93 THR A C 1
ATOM 707 O O . THR A 1 93 ? -17.665 7.141 14.653 1.00 96.00 93 THR A O 1
ATOM 710 N N . PRO A 1 94 ? -19.526 6.686 15.817 1.00 94.50 94 PRO A N 1
ATOM 711 C CA . PRO A 1 94 ? -20.356 6.500 14.621 1.00 94.50 94 PRO A CA 1
ATOM 712 C C . PRO A 1 94 ? -20.317 7.680 13.639 1.00 94.50 94 PRO A C 1
ATOM 714 O O . PRO A 1 94 ? -20.363 7.457 12.431 1.00 94.50 94 PRO A O 1
ATOM 717 N N . ASP A 1 95 ? -20.164 8.902 14.161 1.00 92.88 95 ASP A N 1
ATOM 718 C CA . ASP A 1 95 ? -20.071 10.155 13.396 1.00 92.88 95 ASP A CA 1
ATOM 719 C C . ASP A 1 95 ? -18.660 10.431 12.840 1.00 92.88 95 ASP A C 1
ATOM 721 O O . ASP A 1 95 ? -18.415 11.459 12.209 1.00 92.88 95 ASP A O 1
ATOM 725 N N . GLY A 1 96 ? -17.710 9.527 13.089 1.00 92.12 96 GLY A N 1
ATOM 726 C CA . GLY A 1 96 ? -16.354 9.588 12.560 1.00 92.12 96 GLY A CA 1
ATOM 727 C C . GLY A 1 96 ? -15.390 10.481 13.338 1.00 92.12 96 GLY A C 1
ATOM 728 O O . GLY A 1 96 ? -14.355 10.860 12.794 1.00 92.12 96 GLY A O 1
ATOM 729 N N . LEU A 1 97 ? -15.700 10.803 14.596 1.00 94.31 97 LEU A N 1
ATOM 730 C CA . LEU A 1 97 ? -14.817 11.555 15.491 1.00 94.31 97 LEU A CA 1
ATOM 731 C C . LEU A 1 97 ? -13.813 10.612 16.156 1.00 94.31 97 LEU A C 1
ATOM 733 O O . LEU A 1 97 ? -14.229 9.614 16.740 1.00 94.31 97 LEU A O 1
ATOM 737 N N . LEU A 1 98 ? -12.515 10.917 16.094 1.00 95.56 98 LEU A N 1
ATOM 738 C CA . LEU A 1 98 ? -11.476 10.093 16.717 1.00 95.56 98 LEU A CA 1
ATOM 739 C C . LEU A 1 98 ? -11.666 10.070 18.236 1.00 95.56 98 LEU A C 1
ATOM 741 O O . LEU A 1 98 ? -11.638 11.119 18.878 1.00 95.56 98 LEU A O 1
ATOM 745 N N . ASP A 1 99 ? -11.864 8.881 18.801 1.00 94.50 99 ASP A N 1
ATOM 746 C CA . ASP A 1 99 ? -12.099 8.702 20.238 1.00 94.50 99 ASP A CA 1
ATOM 747 C C . ASP A 1 99 ? -11.014 7.870 20.931 1.00 94.50 99 ASP A C 1
ATOM 749 O O . ASP A 1 99 ? -10.931 7.861 22.158 1.00 94.50 99 ASP A O 1
ATOM 753 N N . PHE A 1 100 ? -10.163 7.193 20.157 1.00 94.56 100 PHE A N 1
ATOM 754 C CA . PHE A 1 100 ? -9.015 6.458 20.666 1.00 94.56 100 PHE A CA 1
ATOM 755 C C . PHE A 1 100 ? -7.957 6.256 19.578 1.00 94.56 100 PHE A C 1
ATOM 757 O O . PHE A 1 100 ? -8.261 6.039 18.404 1.00 94.56 100 PHE A O 1
ATOM 764 N N . CYS A 1 101 ? -6.703 6.241 20.007 1.00 95.12 101 CYS A N 1
ATOM 765 C CA . CYS A 1 101 ? -5.535 5.841 19.238 1.00 95.12 101 CYS A CA 1
ATOM 766 C C . CYS A 1 101 ? -4.563 5.113 20.173 1.00 95.12 101 CYS A C 1
ATOM 768 O O . CYS A 1 101 ? -4.463 5.453 21.354 1.00 95.12 101 CYS A O 1
ATOM 770 N N . ASN A 1 102 ? -3.850 4.108 19.667 1.00 95.31 102 ASN A N 1
ATOM 771 C CA . ASN A 1 102 ? -2.855 3.400 20.468 1.00 95.31 102 ASN A CA 1
ATOM 772 C C . ASN A 1 102 ? -1.526 4.170 20.560 1.00 95.31 102 ASN A C 1
ATOM 774 O O . ASN A 1 102 ? -1.286 5.123 19.818 1.00 95.31 102 ASN A O 1
ATOM 778 N N . GLN A 1 103 ? -0.639 3.724 21.452 1.00 94.75 103 GLN A N 1
ATOM 779 C CA . GLN A 1 103 ? 0.643 4.385 21.711 1.00 94.75 103 GLN A CA 1
ATOM 780 C C . GLN A 1 103 ? 1.502 4.524 20.446 1.00 94.75 103 GLN A C 1
ATOM 782 O O . GLN A 1 103 ? 2.043 5.592 20.194 1.00 94.75 103 GLN A O 1
ATOM 787 N N . ASN A 1 104 ? 1.543 3.498 19.591 1.00 95.06 104 ASN A N 1
ATOM 788 C CA . ASN A 1 104 ? 2.297 3.555 18.336 1.00 95.06 104 ASN A CA 1
ATOM 789 C C . ASN A 1 104 ? 1.811 4.656 17.384 1.00 95.06 104 ASN A C 1
ATOM 791 O O . ASN A 1 104 ? 2.614 5.215 16.642 1.00 95.06 104 ASN A O 1
ATOM 795 N N . PHE A 1 105 ? 0.511 4.969 17.388 1.00 95.62 105 PHE A N 1
ATOM 796 C CA . PHE A 1 105 ? -0.029 6.085 16.613 1.00 95.62 105 PHE A CA 1
ATOM 797 C C . PHE A 1 105 ? 0.490 7.418 17.159 1.00 95.62 105 PHE A C 1
ATOM 799 O O . PHE A 1 105 ? 1.032 8.219 16.400 1.00 95.62 105 PHE A O 1
ATOM 806 N N . VAL A 1 106 ? 0.347 7.631 18.471 1.00 94.94 106 VAL A N 1
ATOM 807 C CA . VAL A 1 106 ? 0.782 8.842 19.191 1.00 94.94 106 VAL A CA 1
ATOM 808 C C . VAL A 1 106 ? 2.282 9.073 19.001 1.00 94.94 106 VAL A C 1
ATOM 810 O O . VAL A 1 106 ? 2.691 10.164 18.612 1.00 94.94 106 VA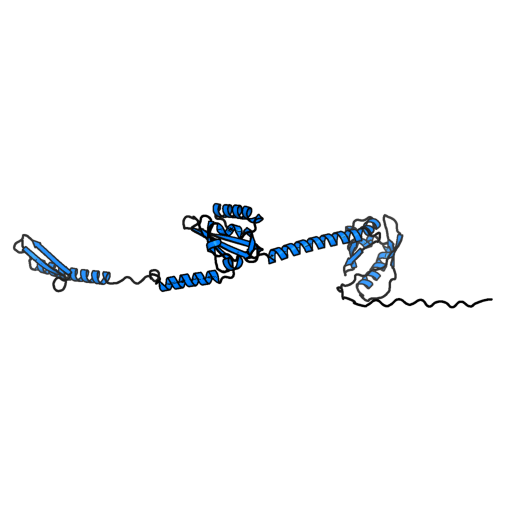L A O 1
ATOM 813 N N . ASP A 1 107 ? 3.094 8.032 19.187 1.00 94.88 107 ASP A N 1
ATOM 814 C CA . ASP A 1 107 ? 4.550 8.088 19.040 1.00 94.88 107 ASP A CA 1
ATOM 815 C C . ASP A 1 107 ? 4.970 8.444 17.608 1.00 94.88 107 ASP A C 1
ATOM 817 O O . ASP A 1 107 ? 5.936 9.180 17.403 1.00 94.88 107 ASP A O 1
ATOM 821 N N . TYR A 1 108 ? 4.239 7.946 16.604 1.00 95.06 108 TYR A N 1
ATOM 822 C CA . TYR A 1 108 ? 4.525 8.247 15.206 1.00 95.06 108 TYR A CA 1
ATOM 823 C C . TYR A 1 108 ? 4.231 9.711 14.863 1.00 95.06 108 TYR A C 1
ATOM 825 O O . TYR A 1 108 ? 5.070 10.371 14.247 1.00 95.06 108 TYR A O 1
ATOM 833 N N . VAL A 1 109 ? 3.052 10.228 15.229 1.00 94.75 109 VAL A N 1
ATOM 834 C CA . VAL A 1 109 ? 2.650 11.607 14.884 1.00 94.75 109 VAL A CA 1
ATOM 835 C C . VAL A 1 109 ? 3.289 12.655 15.799 1.00 94.75 109 VAL A C 1
ATOM 837 O O . VAL A 1 109 ? 3.459 13.799 15.385 1.00 94.75 109 VAL A O 1
ATOM 840 N N . GLY A 1 110 ? 3.679 12.266 17.016 1.00 95.12 110 GLY A N 1
ATOM 841 C CA . GLY A 1 110 ? 4.301 13.135 18.018 1.00 95.12 110 GLY A CA 1
ATOM 842 C C . GLY A 1 110 ? 3.334 14.087 18.726 1.00 95.12 110 GLY A C 1
ATOM 843 O O . GLY A 1 110 ? 3.788 15.060 19.320 1.00 95.12 110 GLY A O 1
ATOM 844 N N . TRP A 1 111 ? 2.026 13.845 18.624 1.00 94.00 111 TRP A N 1
ATOM 845 C CA . TRP A 1 111 ? 0.946 14.638 19.228 1.00 94.00 111 TRP A CA 1
ATOM 846 C C . TRP A 1 111 ? 0.212 13.789 20.260 1.00 94.00 111 TRP A C 1
ATOM 848 O O . TRP A 1 111 ? 0.110 12.574 20.087 1.00 94.00 111 TRP A O 1
ATOM 858 N N . THR A 1 112 ? -0.318 14.404 21.313 1.00 92.62 112 THR A N 1
ATOM 859 C CA . THR A 1 112 ? -1.074 13.690 22.348 1.00 92.62 112 THR A CA 1
ATOM 860 C C . THR A 1 112 ? -2.427 13.220 21.813 1.00 92.62 112 THR A C 1
ATOM 862 O O . THR A 1 112 ? -2.991 13.812 20.894 1.00 92.62 112 THR A O 1
ATOM 865 N N . ALA A 1 113 ? -2.995 12.171 22.418 1.00 91.00 113 ALA A N 1
ATOM 866 C CA . ALA A 1 113 ? -4.334 11.686 22.064 1.00 91.00 113 ALA A CA 1
ATOM 867 C C . ALA A 1 113 ? -5.418 12.779 22.191 1.00 91.00 113 ALA A C 1
ATOM 869 O O . ALA A 1 113 ? -6.405 12.764 21.459 1.00 91.00 113 ALA A O 1
ATOM 870 N N . GLU A 1 114 ? -5.219 13.741 23.095 1.00 90.69 114 GLU A N 1
ATOM 871 C CA . GLU A 1 114 ? -6.109 14.886 23.302 1.00 90.69 114 GLU A CA 1
ATOM 872 C C . GLU A 1 114 ? -6.018 15.892 22.146 1.00 90.69 114 GLU A C 1
ATOM 874 O O . GLU A 1 114 ? -7.043 16.419 21.719 1.00 90.69 114 GLU A O 1
ATOM 879 N N . GLU A 1 115 ? -4.820 16.120 21.598 1.00 90.75 115 GLU A N 1
ATOM 880 C CA . GLU A 1 115 ? -4.593 17.024 20.463 1.00 90.75 115 GLU A CA 1
ATOM 881 C C . GLU A 1 115 ? -5.217 16.496 19.163 1.00 90.75 115 GLU A C 1
ATOM 883 O O . GLU A 1 115 ? -5.767 17.270 18.380 1.00 90.75 115 GLU A O 1
ATOM 888 N N . ILE A 1 116 ? -5.163 15.179 18.936 1.00 91.56 116 ILE A N 1
ATOM 889 C CA . ILE A 1 116 ? -5.728 14.544 17.731 1.00 91.56 116 ILE A CA 1
ATOM 890 C C . ILE A 1 116 ? -7.188 14.104 17.887 1.00 91.56 116 ILE A C 1
ATOM 892 O O . ILE A 1 116 ? -7.821 13.720 16.902 1.00 91.56 116 ILE A O 1
ATOM 896 N N . GLY A 1 117 ? -7.746 14.170 19.095 1.00 92.19 117 GLY A N 1
ATOM 897 C CA . GLY A 1 117 ? -9.117 13.759 19.379 1.00 92.19 117 GLY A CA 1
ATOM 898 C C . GLY A 1 117 ? -10.171 14.508 18.553 1.00 92.19 117 GLY A C 1
ATOM 899 O O . GLY A 1 117 ? -9.994 15.646 18.110 1.00 92.19 117 GLY A O 1
ATOM 900 N N . GLY A 1 118 ? -11.318 13.868 18.335 1.00 91.62 118 GLY A N 1
ATOM 901 C CA . GLY A 1 118 ? -12.429 14.456 17.597 1.00 91.62 118 GLY A CA 1
ATOM 902 C C . GLY A 1 118 ? -12.103 14.646 16.116 1.00 91.62 118 GLY A C 1
ATOM 903 O O . GLY A 1 118 ? -11.899 13.672 15.402 1.00 91.62 118 GLY A O 1
ATOM 904 N N . GLN A 1 119 ? -12.084 15.899 15.651 1.00 87.31 119 GLN A N 1
ATOM 905 C CA . GLN A 1 119 ? -11.635 16.276 14.300 1.00 87.31 119 GLN A CA 1
ATOM 906 C C . GLN A 1 119 ? -10.180 16.786 14.283 1.00 87.31 119 GLN A C 1
ATOM 908 O O . GLN A 1 119 ? -9.680 17.182 13.232 1.00 87.31 119 GLN A O 1
ATOM 913 N N . GLY A 1 120 ? -9.490 16.786 15.431 1.00 83.12 120 GLY A N 1
ATOM 914 C CA . GLY A 1 120 ? -8.130 17.313 15.584 1.00 83.12 120 GLY A CA 1
ATOM 915 C C . GLY A 1 120 ? -7.054 16.522 14.838 1.00 83.12 120 GLY A C 1
ATOM 916 O O . GLY A 1 120 ? -5.934 16.999 14.697 1.00 83.12 120 GLY A O 1
ATOM 917 N N . PHE A 1 121 ? -7.383 15.338 14.316 1.00 88.81 121 PHE A N 1
ATOM 918 C CA . PHE A 1 121 ? -6.447 14.485 13.592 1.00 88.81 121 PHE A CA 1
ATOM 919 C C . PHE A 1 121 ? -6.227 14.901 12.131 1.00 88.81 121 PHE A C 1
ATOM 921 O O . PHE A 1 121 ? -5.198 14.553 11.571 1.00 88.81 121 PHE A O 1
ATOM 928 N N . TRP A 1 122 ? -7.127 15.654 11.485 1.00 92.81 122 TRP A N 1
ATOM 929 C CA . TRP A 1 122 ? -6.969 16.015 10.061 1.00 92.81 122 TRP A CA 1
ATOM 930 C C . TRP A 1 122 ? -5.628 16.677 9.703 1.00 92.81 122 TRP A C 1
ATOM 932 O O . TRP A 1 122 ? -5.049 16.316 8.676 1.00 92.81 122 TRP A O 1
ATOM 942 N N . PRO A 1 123 ? -5.073 17.582 10.531 1.00 92.75 123 PRO A N 1
ATOM 943 C CA . PRO A 1 123 ? -3.780 18.196 10.269 1.00 92.75 123 PRO A CA 1
ATOM 944 C C . PRO A 1 123 ? -2.592 17.231 10.259 1.00 92.75 123 PRO A C 1
ATOM 946 O O . PRO A 1 123 ? -1.513 17.671 9.870 1.00 92.75 123 PRO A O 1
ATOM 949 N N . ILE A 1 124 ? -2.716 15.971 10.703 1.00 94.25 124 ILE A N 1
ATOM 950 C CA . ILE A 1 124 ? -1.620 14.986 10.610 1.00 94.25 124 ILE A CA 1
ATOM 951 C C . ILE A 1 124 ? -1.421 14.490 9.174 1.00 94.25 124 ILE A C 1
ATOM 953 O O . ILE A 1 124 ? -0.356 13.972 8.845 1.00 94.25 124 ILE A O 1
ATOM 957 N N . PHE A 1 125 ? -2.426 14.636 8.310 1.00 96.00 125 PHE A N 1
ATOM 958 C CA . PHE A 1 125 ? -2.324 14.262 6.907 1.00 96.00 125 PHE A CA 1
ATOM 959 C C . PHE A 1 125 ? -1.692 15.379 6.079 1.00 96.00 125 PHE A C 1
ATOM 961 O O . PHE A 1 125 ? -1.692 16.554 6.456 1.00 96.00 125 PHE A O 1
ATOM 968 N N . HIS A 1 126 ? -1.129 15.006 4.933 1.00 96.06 126 HIS A N 1
ATOM 969 C CA . HIS A 1 126 ? -0.615 15.978 3.979 1.00 96.06 126 HIS A CA 1
ATOM 970 C C . HIS A 1 126 ? -1.761 16.864 3.450 1.00 96.06 126 HIS A C 1
ATOM 972 O O . HIS A 1 126 ? -2.801 16.313 3.088 1.00 96.06 126 HIS A O 1
ATOM 978 N N . PRO A 1 127 ? -1.586 18.199 3.345 1.00 94.62 127 PRO A N 1
ATOM 979 C CA . PRO A 1 127 ? -2.652 19.123 2.940 1.00 94.62 127 PRO A CA 1
ATOM 980 C C . PRO A 1 127 ? -3.368 18.732 1.642 1.00 94.62 127 PRO A C 1
ATOM 982 O O . PRO A 1 127 ? -4.592 18.706 1.609 1.00 94.62 127 PRO A O 1
ATOM 985 N N . ASP A 1 128 ? -2.612 18.344 0.610 1.00 97.06 128 ASP A N 1
ATOM 986 C CA . ASP A 1 128 ? -3.171 17.905 -0.680 1.00 97.06 128 ASP A CA 1
ATOM 987 C C . ASP A 1 128 ? -4.074 16.660 -0.591 1.00 97.06 128 ASP A C 1
ATOM 989 O O . ASP A 1 128 ? -4.864 16.410 -1.497 1.00 97.06 128 ASP A O 1
ATOM 993 N N . ASP A 1 129 ? -3.940 15.857 0.468 1.00 97.00 129 ASP A N 1
ATOM 994 C CA . ASP A 1 129 ? -4.681 14.604 0.616 1.00 97.00 129 ASP A CA 1
ATOM 995 C C . ASP A 1 129 ? -5.968 14.796 1.440 1.00 97.00 129 ASP A C 1
ATOM 997 O O . ASP A 1 129 ? -6.845 13.935 1.393 1.00 97.00 129 ASP A O 1
ATOM 1001 N N . VAL A 1 130 ? -6.118 15.911 2.173 1.00 95.19 130 VAL A N 1
ATOM 1002 C CA . VAL A 1 130 ? -7.216 16.123 3.139 1.00 95.19 130 VAL A CA 1
ATOM 1003 C C . VAL A 1 130 ? -8.591 16.066 2.475 1.00 95.19 130 VAL A C 1
ATOM 1005 O O . VAL A 1 130 ? -9.456 15.325 2.939 1.00 95.19 130 VAL A O 1
ATOM 1008 N N . ASP A 1 131 ? -8.793 16.786 1.370 1.00 95.38 131 ASP A N 1
ATOM 1009 C CA . ASP A 1 131 ? -10.093 16.831 0.686 1.00 95.38 131 ASP A CA 1
ATOM 1010 C C . ASP A 1 131 ? -10.497 15.453 0.143 1.00 95.38 131 ASP A C 1
ATOM 1012 O O . ASP A 1 131 ? -11.641 15.012 0.289 1.00 95.38 131 ASP A O 1
ATOM 1016 N N . TYR A 1 132 ? -9.533 14.734 -0.439 1.00 96.31 132 TYR A N 1
ATOM 1017 C CA . TYR A 1 132 ? -9.733 13.372 -0.931 1.00 96.31 132 TYR A CA 1
ATOM 1018 C C . TYR A 1 132 ? -10.052 12.397 0.210 1.00 96.31 132 TYR A C 1
ATOM 1020 O O . TYR A 1 132 ? -10.978 11.589 0.092 1.00 96.31 132 TYR A O 1
ATOM 1028 N N . LEU A 1 133 ? -9.316 12.478 1.322 1.00 96.38 133 LEU A N 1
ATOM 1029 C CA . LEU A 1 133 ? -9.541 11.640 2.495 1.00 96.38 133 LEU A CA 1
ATOM 1030 C C . LEU A 1 133 ? -10.912 11.896 3.117 1.00 96.38 133 LEU A C 1
ATOM 1032 O O . LEU A 1 133 ? -11.595 10.941 3.484 1.00 96.38 133 LEU A O 1
ATOM 1036 N N . LEU A 1 134 ? -11.335 13.157 3.210 1.00 94.19 134 LEU A N 1
ATOM 1037 C CA . LEU A 1 134 ? -12.642 13.525 3.742 1.00 94.19 134 LEU A CA 1
ATOM 1038 C C . LEU A 1 134 ? -13.770 12.951 2.878 1.00 94.19 134 LEU A C 1
ATOM 1040 O O . LEU A 1 134 ? -14.684 12.320 3.410 1.00 94.19 134 LEU A O 1
ATOM 1044 N N . ALA A 1 135 ? -13.680 13.106 1.555 1.00 95.69 135 ALA A N 1
ATOM 1045 C CA . ALA A 1 135 ? -14.656 12.544 0.624 1.00 95.69 135 ALA A CA 1
ATOM 1046 C C . ALA A 1 135 ? -14.708 11.009 0.713 1.00 95.69 135 ALA A C 1
ATOM 1048 O O . ALA A 1 135 ? -15.787 10.420 0.799 1.00 95.69 135 ALA A O 1
ATOM 1049 N N . ALA A 1 136 ? -13.541 10.358 0.759 1.00 96.19 136 ALA A N 1
ATOM 1050 C CA . ALA A 1 136 ? -13.442 8.914 0.940 1.00 96.19 136 ALA A CA 1
ATOM 1051 C C . ALA A 1 136 ? -14.071 8.463 2.265 1.00 96.19 136 ALA A C 1
ATOM 1053 O O . ALA A 1 136 ? -14.814 7.482 2.302 1.00 96.19 136 ALA A O 1
ATOM 1054 N N . TRP A 1 137 ? -13.799 9.187 3.350 1.00 95.25 137 TRP A N 1
ATOM 1055 C CA . TRP A 1 137 ? -14.309 8.853 4.671 1.00 95.25 137 TRP A CA 1
ATOM 1056 C C . TRP A 1 137 ? -15.830 8.992 4.754 1.00 95.25 137 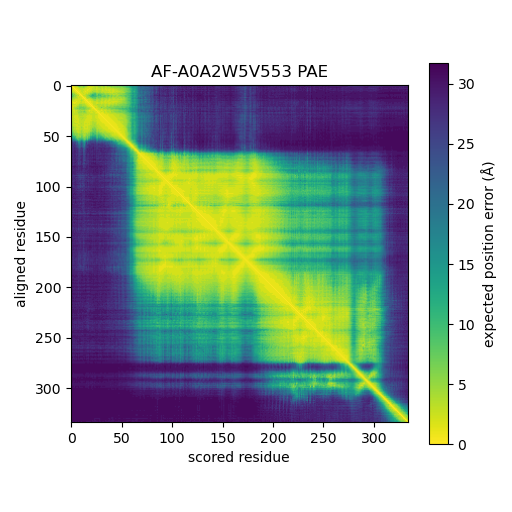TRP A C 1
ATOM 1058 O O . TRP A 1 137 ? -16.504 8.085 5.239 1.00 95.25 137 TRP A O 1
ATOM 1068 N N . GLN A 1 138 ? -16.386 10.068 4.195 1.00 94.50 138 GLN A N 1
ATOM 1069 C CA . GLN A 1 138 ? -17.834 10.265 4.093 1.00 94.50 138 GLN A CA 1
ATOM 1070 C C . GLN A 1 138 ? -18.514 9.144 3.294 1.00 94.50 138 GLN A C 1
ATOM 1072 O O . GLN A 1 138 ? -19.543 8.620 3.720 1.00 94.50 138 GLN A O 1
ATOM 1077 N N . GLU A 1 139 ? -17.926 8.731 2.169 1.00 95.56 139 GLU A N 1
ATOM 1078 C CA . GLU A 1 139 ? -18.424 7.618 1.354 1.00 95.56 139 GLU A CA 1
ATOM 1079 C C . GLU A 1 139 ? -18.429 6.292 2.136 1.00 95.56 139 GLU A C 1
ATOM 1081 O O . GLU A 1 139 ? -19.424 5.559 2.139 1.00 95.56 139 GLU A O 1
ATOM 1086 N N . ILE A 1 140 ? -17.331 5.981 2.828 1.00 95.62 140 ILE A N 1
ATOM 1087 C CA . ILE A 1 140 ? -17.202 4.764 3.641 1.00 95.62 140 ILE A CA 1
ATOM 1088 C C . ILE A 1 140 ? -18.241 4.754 4.761 1.00 95.62 140 ILE A C 1
ATOM 1090 O O . ILE A 1 140 ? -18.905 3.735 4.963 1.00 95.62 140 ILE A O 1
ATOM 1094 N N . MET A 1 141 ? -18.429 5.885 5.446 1.00 94.44 141 MET A N 1
ATOM 1095 C CA . MET A 1 141 ? -19.428 6.000 6.506 1.00 94.44 141 MET A CA 1
ATOM 1096 C C . MET A 1 141 ? -20.853 5.831 5.977 1.00 94.44 141 MET A C 1
ATOM 1098 O O . MET A 1 141 ? -21.630 5.062 6.544 1.00 94.44 141 MET A O 1
ATOM 1102 N N . ALA A 1 142 ? -21.183 6.477 4.856 1.00 94.06 142 ALA A N 1
ATOM 1103 C CA . ALA A 1 142 ? -22.507 6.395 4.246 1.00 94.06 142 ALA A CA 1
ATOM 1104 C C . ALA A 1 142 ? -22.841 4.976 3.756 1.00 94.06 142 ALA A C 1
ATOM 1106 O O . ALA A 1 142 ? -23.964 4.497 3.917 1.00 94.06 142 ALA A O 1
ATOM 1107 N N . THR A 1 143 ? -21.866 4.287 3.161 1.00 94.50 143 THR A N 1
ATOM 1108 C CA . THR A 1 143 ? -22.067 2.951 2.581 1.00 94.50 143 THR A CA 1
ATOM 1109 C C . THR A 1 143 ? -21.880 1.817 3.583 1.00 94.50 143 THR A C 1
ATOM 1111 O O . THR A 1 143 ? -22.311 0.695 3.310 1.00 94.50 143 THR A O 1
ATOM 1114 N N . LYS A 1 144 ? -21.225 2.081 4.722 1.00 94.19 144 LYS A N 1
ATOM 1115 C CA . LYS A 1 144 ? -20.767 1.077 5.697 1.00 94.19 144 LYS A CA 1
ATOM 1116 C C . LYS A 1 144 ? -19.852 0.011 5.078 1.00 94.19 144 LYS A C 1
ATOM 1118 O O . LYS A 1 144 ? -19.743 -1.095 5.606 1.00 94.19 144 LYS A O 1
ATOM 1123 N N . ARG A 1 145 ? -19.212 0.316 3.941 1.00 91.94 145 ARG A N 1
ATOM 1124 C CA . ARG A 1 145 ? -18.344 -0.611 3.200 1.00 91.94 145 ARG A CA 1
ATOM 1125 C C . ARG A 1 145 ? -16.876 -0.216 3.369 1.00 91.94 145 ARG A C 1
ATOM 1127 O O . ARG A 1 145 ? -16.462 0.814 2.842 1.00 91.94 145 ARG A O 1
ATOM 1134 N N . PRO A 1 146 ? -16.076 -1.039 4.066 1.00 90.94 146 PRO A N 1
ATOM 1135 C CA . PRO A 1 146 ? -14.635 -0.849 4.170 1.00 90.94 146 PRO A CA 1
ATOM 1136 C C . PRO A 1 146 ? -13.951 -0.810 2.804 1.00 90.94 146 PRO A C 1
ATOM 1138 O O . PRO A 1 146 ? -14.185 -1.678 1.961 1.00 90.94 146 PRO A O 1
ATOM 1141 N N . ARG A 1 147 ? -13.035 0.143 2.614 1.00 94.69 147 ARG A N 1
ATOM 1142 C CA . ARG A 1 147 ? -12.059 0.119 1.518 1.00 94.69 147 ARG A CA 1
ATOM 1143 C C . ARG A 1 147 ? -10.719 0.691 1.975 1.00 94.69 147 ARG A C 1
ATOM 1145 O O . ARG A 1 147 ? -10.716 1.599 2.805 1.00 94.69 147 ARG A O 1
ATOM 1152 N N . PRO A 1 148 ? -9.586 0.198 1.452 1.00 96.25 148 PRO A N 1
ATOM 1153 C CA . PRO A 1 148 ? -8.301 0.818 1.727 1.00 96.25 148 PRO A CA 1
ATOM 1154 C C . PRO A 1 148 ? -8.250 2.231 1.132 1.00 96.25 148 PRO A C 1
ATOM 1156 O O . PRO A 1 148 ? -8.752 2.471 0.030 1.00 96.25 148 PRO A O 1
ATOM 1159 N N . VAL A 1 149 ? -7.628 3.155 1.858 1.00 97.31 149 VAL A N 1
ATOM 1160 C CA . VAL A 1 149 ? -7.387 4.529 1.405 1.00 97.31 149 VAL A CA 1
ATOM 1161 C C . VAL A 1 149 ? -5.908 4.830 1.587 1.00 97.31 149 VAL A C 1
ATOM 1163 O O . VAL A 1 149 ? -5.383 4.691 2.686 1.00 97.31 149 VAL A O 1
ATOM 1166 N N . GLU A 1 150 ? -5.221 5.193 0.508 1.00 97.75 150 GLU A N 1
ATOM 1167 C CA . GLU A 1 150 ? -3.824 5.619 0.585 1.00 97.75 150 GLU A CA 1
ATOM 1168 C C . GLU A 1 150 ? -3.738 7.126 0.825 1.00 97.75 150 GLU A C 1
ATOM 1170 O O . GLU A 1 150 ? -4.482 7.892 0.213 1.00 97.75 150 GLU A O 1
ATOM 1175 N N . CYS A 1 151 ? -2.827 7.545 1.696 1.00 97.25 151 CYS A N 1
ATOM 1176 C CA . CYS A 1 151 ? -2.571 8.950 1.995 1.00 97.25 151 CYS A CA 1
ATOM 1177 C C . CYS A 1 151 ? -1.165 9.155 2.540 1.00 97.25 151 CYS A C 1
ATOM 1179 O O . CYS A 1 151 ? -0.528 8.218 3.021 1.00 97.25 151 CYS A O 1
ATOM 1181 N N . ARG A 1 152 ? -0.699 10.398 2.539 1.00 97.75 152 ARG A N 1
ATOM 1182 C CA . ARG A 1 152 ? 0.532 10.788 3.216 1.00 97.75 152 ARG A CA 1
ATOM 1183 C C . ARG A 1 152 ? 0.218 11.262 4.628 1.00 97.75 152 ARG A C 1
ATOM 1185 O O . ARG A 1 152 ? -0.606 12.155 4.824 1.00 97.75 152 ARG A O 1
ATOM 1192 N N . MET A 1 153 ? 0.895 10.670 5.606 1.00 96.69 153 MET A N 1
ATOM 1193 C CA . MET A 1 153 ? 0.790 11.038 7.015 1.00 96.69 153 MET A CA 1
ATOM 1194 C C . MET A 1 153 ? 2.124 11.589 7.512 1.00 96.69 153 MET A C 1
ATOM 1196 O O . MET A 1 153 ? 3.188 11.006 7.271 1.00 96.69 153 MET A O 1
ATOM 1200 N N . ARG A 1 154 ? 2.055 12.726 8.200 1.00 96.12 154 ARG A N 1
ATOM 1201 C CA . ARG A 1 154 ? 3.199 13.417 8.782 1.00 96.12 154 ARG A CA 1
ATOM 1202 C C . ARG A 1 154 ? 3.640 12.710 10.060 1.00 96.12 154 ARG A C 1
ATOM 1204 O O . ARG A 1 154 ? 2.827 12.425 10.935 1.00 96.12 154 ARG A O 1
ATOM 1211 N N . ARG A 1 155 ? 4.937 12.446 10.151 1.00 95.31 155 ARG A N 1
ATOM 1212 C CA . ARG A 1 155 ? 5.617 11.951 11.347 1.00 95.31 155 ARG A CA 1
ATOM 1213 C C . ARG A 1 155 ? 5.984 13.111 12.279 1.00 95.31 155 ARG A C 1
ATOM 1215 O O . ARG A 1 155 ? 6.032 14.262 11.847 1.00 95.31 155 ARG A O 1
ATOM 1222 N N . ALA A 1 156 ? 6.304 12.809 13.534 1.00 94.56 156 ALA A N 1
ATOM 1223 C CA . ALA A 1 156 ? 6.723 13.766 14.561 1.00 94.56 156 ALA A CA 1
ATOM 1224 C C . ALA A 1 156 ? 7.868 14.711 14.138 1.00 94.56 156 ALA A C 1
ATOM 1226 O O . ALA A 1 156 ? 7.943 15.844 14.603 1.00 94.56 156 ALA A O 1
ATOM 1227 N N . ASP A 1 157 ? 8.752 14.275 13.240 1.00 93.81 157 ASP A N 1
ATOM 1228 C CA . ASP A 1 157 ? 9.869 15.072 12.719 1.00 93.81 157 ASP A CA 1
ATOM 1229 C C . ASP A 1 157 ? 9.532 15.883 11.454 1.00 93.81 157 ASP A C 1
ATOM 1231 O O . ASP A 1 157 ? 10.397 16.553 10.892 1.00 93.81 157 ASP A O 1
ATOM 1235 N N . GLY A 1 158 ? 8.280 15.832 10.999 1.00 91.31 158 GLY A N 1
ATOM 1236 C CA . GLY A 1 158 ? 7.791 16.551 9.827 1.00 91.31 158 GLY A CA 1
ATOM 1237 C C . GLY A 1 158 ? 7.909 15.790 8.505 1.00 91.31 158 GLY A C 1
ATOM 1238 O O . GLY A 1 158 ? 7.342 16.249 7.511 1.00 91.31 158 GLY A O 1
ATOM 1239 N N . GLU A 1 159 ? 8.576 14.628 8.461 1.00 95.00 159 GLU A N 1
ATOM 1240 C CA . GLU A 1 159 ? 8.612 13.792 7.253 1.00 95.00 159 GLU A CA 1
ATOM 1241 C C . GLU A 1 159 ? 7.200 13.267 6.950 1.00 95.00 159 GLU A C 1
ATOM 1243 O O . GLU A 1 159 ? 6.508 12.747 7.826 1.00 95.00 159 GLU A O 1
ATOM 1248 N N . CYS A 1 160 ? 6.756 13.391 5.700 1.00 95.81 160 CYS A N 1
ATOM 1249 C CA . CYS A 1 160 ? 5.509 12.784 5.245 1.00 95.81 160 CYS A CA 1
ATOM 1250 C C . CYS A 1 160 ? 5.813 11.444 4.582 1.00 95.81 160 CYS A C 1
ATOM 1252 O O . CYS A 1 160 ? 6.605 11.393 3.642 1.00 95.81 160 CYS A O 1
ATOM 1254 N N . ARG A 1 161 ? 5.154 10.382 5.043 1.00 97.06 161 ARG A N 1
ATOM 1255 C CA . ARG A 1 161 ? 5.283 9.036 4.474 1.00 97.06 161 ARG A CA 1
ATOM 1256 C C . ARG A 1 161 ? 3.955 8.508 3.988 1.00 97.06 161 ARG A C 1
ATOM 1258 O O . ARG A 1 161 ? 2.904 8.906 4.494 1.00 97.06 161 ARG A O 1
ATOM 1265 N N . TRP A 1 162 ? 4.007 7.610 3.015 1.00 98.00 162 TRP A N 1
ATOM 1266 C CA . TRP A 1 162 ? 2.814 6.952 2.506 1.00 98.00 162 TRP A CA 1
ATOM 1267 C C . TRP A 1 162 ? 2.264 5.917 3.485 1.00 98.00 162 TRP A C 1
ATOM 1269 O O . TRP A 1 162 ? 2.973 5.028 3.948 1.00 98.00 162 TRP A O 1
ATOM 1279 N N . PHE A 1 163 ? 0.960 5.992 3.722 1.00 97.62 163 PHE A N 1
ATOM 1280 C CA . PHE A 1 163 ? 0.179 5.050 4.507 1.00 97.62 163 PHE A CA 1
ATOM 1281 C C . PHE A 1 163 ? -0.977 4.501 3.694 1.00 97.62 163 PHE A C 1
ATOM 1283 O O . PHE A 1 163 ? -1.536 5.184 2.840 1.00 97.62 163 PHE A O 1
ATOM 1290 N N . VAL A 1 164 ? -1.367 3.271 4.012 1.00 97.62 164 VAL A N 1
ATOM 1291 C CA . VAL A 1 164 ? -2.694 2.754 3.690 1.00 97.62 164 VAL A CA 1
ATOM 1292 C C . VAL A 1 164 ? -3.506 2.642 4.974 1.00 97.62 164 VAL A C 1
ATOM 1294 O O . VAL A 1 164 ? -3.102 1.974 5.927 1.00 97.62 164 VAL A O 1
ATOM 1297 N N . LEU A 1 165 ? -4.655 3.309 4.993 1.00 96.94 165 LEU A N 1
ATOM 1298 C CA . LEU A 1 165 ? -5.646 3.247 6.056 1.00 96.94 165 LEU A CA 1
ATOM 1299 C C . LEU A 1 165 ? -6.676 2.173 5.713 1.00 96.94 165 LEU A C 1
ATOM 1301 O O . LEU A 1 165 ? -7.159 2.095 4.578 1.00 96.94 165 LEU A O 1
ATOM 1305 N N . ARG A 1 166 ? -6.991 1.320 6.686 1.00 96.62 166 ARG A N 1
ATOM 1306 C CA . ARG A 1 166 ? -8.067 0.328 6.598 1.00 96.62 166 ARG A CA 1
ATOM 1307 C C . ARG A 1 166 ? -8.966 0.473 7.805 1.00 96.62 166 ARG A C 1
ATOM 1309 O O . ARG A 1 166 ? -8.460 0.516 8.920 1.00 96.62 166 ARG A O 1
ATOM 1316 N N . GLN A 1 167 ? -10.275 0.484 7.580 1.00 95.19 167 GLN A N 1
ATOM 1317 C CA . GLN A 1 167 ? -11.258 0.774 8.613 1.00 95.19 167 GLN A CA 1
ATOM 1318 C C . GLN A 1 167 ? -12.505 -0.080 8.438 1.00 95.19 167 GLN A C 1
ATOM 1320 O O . GLN A 1 167 ? -13.034 -0.191 7.333 1.00 95.19 167 GLN A O 1
ATOM 1325 N N . ASN A 1 168 ? -12.962 -0.670 9.538 1.00 95.62 168 ASN A N 1
ATOM 1326 C CA . ASN A 1 168 ? -14.103 -1.568 9.601 1.00 95.62 168 ASN A CA 1
ATOM 1327 C C . ASN A 1 168 ? -15.125 -1.055 10.624 1.00 95.62 168 ASN A C 1
ATOM 1329 O O . ASN A 1 168 ? -14.728 -0.657 11.725 1.00 95.62 168 ASN A O 1
ATOM 1333 N N . PRO A 1 169 ? -16.429 -1.086 10.302 1.00 96.88 169 PRO A N 1
ATOM 1334 C CA . PRO A 1 169 ? -17.460 -0.745 11.263 1.00 96.88 169 PRO A CA 1
ATOM 1335 C C . PRO A 1 169 ? -17.728 -1.925 12.204 1.00 96.88 169 PRO A C 1
ATOM 1337 O O . PRO A 1 169 ? -17.861 -3.072 11.775 1.00 96.88 169 PRO A O 1
ATOM 1340 N N . LEU A 1 170 ? -17.872 -1.628 13.488 1.00 95.88 170 LEU A N 1
ATOM 1341 C CA . LEU A 1 170 ? -18.568 -2.468 14.451 1.00 95.88 170 LEU A CA 1
ATOM 1342 C C . LEU A 1 170 ? -20.060 -2.151 14.355 1.00 95.88 170 LEU A C 1
ATOM 1344 O O . LEU A 1 170 ? -20.466 -1.007 14.568 1.00 95.88 170 LEU A O 1
ATOM 1348 N N . LEU A 1 171 ? -20.860 -3.161 14.026 1.00 95.19 171 LEU A N 1
ATOM 1349 C CA . LEU A 1 171 ? -22.297 -3.025 13.808 1.00 95.19 171 LEU A CA 1
ATOM 1350 C C . LEU A 1 171 ? -23.096 -3.616 14.975 1.00 95.19 171 LEU A C 1
ATOM 1352 O O . LEU A 1 171 ? -22.691 -4.627 15.551 1.00 95.19 171 LEU A O 1
ATOM 1356 N N . ASP A 1 172 ? -24.236 -3.006 15.294 1.00 95.25 172 ASP A N 1
ATOM 1357 C CA . ASP A 1 172 ? -25.247 -3.597 16.174 1.00 95.25 172 ASP A CA 1
ATOM 1358 C C . ASP A 1 172 ? -26.079 -4.676 15.446 1.00 95.25 172 ASP A C 1
ATOM 1360 O O . ASP A 1 172 ? -25.907 -4.941 14.252 1.00 95.25 172 ASP A O 1
ATOM 1364 N N . ALA A 1 173 ? -27.014 -5.304 16.166 1.00 95.19 173 ALA A N 1
ATOM 1365 C CA . ALA A 1 173 ? -27.901 -6.328 15.610 1.00 95.19 173 ALA A CA 1
ATOM 1366 C C . ALA A 1 173 ? -28.859 -5.795 14.522 1.00 95.19 173 ALA A C 1
ATOM 1368 O O . ALA A 1 173 ? -29.416 -6.578 13.754 1.00 95.19 173 ALA A O 1
ATOM 1369 N N . GLN A 1 174 ? -29.059 -4.478 14.452 1.00 94.44 174 GLN A N 1
ATOM 1370 C CA . GLN A 1 174 ? -29.893 -3.783 13.472 1.00 94.44 174 GLN A CA 1
ATOM 1371 C C . GLN A 1 174 ? -29.070 -3.252 12.282 1.00 94.44 174 GLN A C 1
ATOM 1373 O O . GLN A 1 174 ? -29.633 -2.696 11.339 1.00 94.44 174 GLN A O 1
ATOM 1378 N N . GLY A 1 175 ? -27.747 -3.441 12.293 1.00 92.44 175 GLY A N 1
ATOM 1379 C CA . GLY A 1 175 ? -26.830 -2.964 11.264 1.00 92.44 175 GLY A CA 1
ATOM 1380 C C . GLY A 1 175 ? -26.457 -1.482 11.383 1.00 92.44 175 GLY A C 1
ATOM 1381 O O . GLY A 1 175 ? -25.931 -0.912 10.420 1.00 92.44 175 GLY A O 1
ATOM 1382 N N . ASN A 1 176 ? -26.718 -0.823 12.513 1.00 94.25 176 ASN A N 1
ATOM 1383 C CA . ASN A 1 176 ? -26.214 0.523 12.788 1.00 94.25 176 ASN A CA 1
ATOM 1384 C C . ASN A 1 176 ? -24.762 0.459 13.245 1.00 94.25 176 ASN A C 1
ATOM 1386 O O . ASN A 1 176 ? -24.337 -0.503 13.878 1.00 94.25 176 ASN A O 1
ATOM 1390 N N . VAL A 1 177 ? -23.994 1.493 12.917 1.00 95.88 177 VAL A N 1
ATOM 1391 C CA . VAL A 1 177 ? -22.598 1.568 13.340 1.00 95.88 177 VAL A CA 1
ATOM 1392 C C . VAL A 1 177 ? -22.550 1.985 14.805 1.00 95.88 177 VAL A C 1
ATOM 1394 O O . VAL A 1 177 ? -23.054 3.045 15.158 1.00 95.88 177 VAL A O 1
ATOM 1397 N N . ILE A 1 178 ? -21.929 1.154 15.639 1.00 96.38 178 ILE A N 1
ATOM 1398 C CA . ILE A 1 178 ? -21.609 1.462 17.038 1.00 96.38 178 ILE A CA 1
ATOM 1399 C C . ILE A 1 178 ? -20.269 2.195 17.111 1.00 96.38 178 ILE A C 1
ATOM 1401 O O . ILE A 1 178 ? -20.093 3.107 17.915 1.00 96.38 178 ILE A O 1
ATOM 1405 N N . LYS A 1 179 ? -19.300 1.762 16.299 1.00 96.38 179 LYS A N 1
ATOM 1406 C CA . LYS A 1 179 ? -17.927 2.264 16.338 1.00 96.38 179 LYS A CA 1
ATOM 1407 C C . LYS A 1 179 ? -17.200 1.929 15.045 1.00 96.38 179 LYS A C 1
ATOM 1409 O O . LYS A 1 179 ? -17.532 0.936 14.403 1.00 96.38 179 LYS A O 1
ATOM 1414 N N . TRP A 1 180 ? -16.184 2.695 14.688 1.00 97.00 180 TRP A N 1
ATOM 1415 C CA . TRP A 1 180 ? -15.249 2.310 13.634 1.00 97.00 180 TRP A CA 1
ATOM 1416 C C . TRP A 1 180 ? -13.902 1.967 14.236 1.00 97.00 180 TRP A C 1
ATOM 1418 O O . TRP A 1 180 ? -13.438 2.651 15.142 1.00 97.00 180 TRP A O 1
ATOM 1428 N N . TYR A 1 181 ? -13.262 0.938 13.698 1.00 96.25 181 TYR A N 1
ATOM 1429 C CA . TYR A 1 181 ? -11.896 0.569 14.042 1.00 96.25 181 TYR A CA 1
ATOM 1430 C C . TYR A 1 181 ? -11.041 0.625 12.800 1.00 96.25 181 TYR A C 1
ATOM 1432 O O . TYR A 1 181 ? -11.444 0.098 11.762 1.00 96.25 181 TYR A O 1
ATOM 1440 N N . GLY A 1 182 ? -9.853 1.202 12.911 1.00 95.94 182 GLY A N 1
ATOM 1441 C CA . GLY A 1 182 ? -8.935 1.253 11.796 1.00 95.94 182 GLY A CA 1
ATOM 1442 C C . GLY A 1 182 ? -7.482 1.069 12.174 1.00 95.94 182 GLY A C 1
ATOM 1443 O O . GLY A 1 182 ? -7.086 1.139 13.337 1.00 95.94 182 GLY A O 1
ATOM 1444 N N . VAL A 1 183 ? -6.698 0.773 11.144 1.00 96.62 183 VAL A N 1
ATOM 1445 C CA . VAL A 1 183 ? -5.255 0.594 11.220 1.00 96.62 183 VAL A CA 1
ATOM 1446 C C . VAL A 1 183 ? -4.599 1.341 10.066 1.00 96.62 183 VAL A C 1
ATOM 1448 O O . VAL A 1 183 ? -5.051 1.247 8.922 1.00 96.62 183 VAL A O 1
ATOM 1451 N N . GLY A 1 184 ? -3.521 2.061 10.368 1.00 96.56 184 GLY A N 1
ATOM 1452 C CA . GLY A 1 184 ? -2.596 2.616 9.384 1.00 96.56 184 GLY A CA 1
ATOM 1453 C C . GLY A 1 184 ? -1.380 1.710 9.204 1.00 96.56 184 GLY A C 1
ATOM 1454 O O . GLY A 1 184 ? -0.736 1.323 10.179 1.00 96.56 184 GLY A O 1
ATOM 1455 N N . THR A 1 185 ? -1.055 1.362 7.959 1.00 95.81 185 THR A N 1
ATOM 1456 C CA . THR A 1 185 ? 0.166 0.616 7.605 1.00 95.81 185 THR A CA 1
ATOM 1457 C C . THR A 1 185 ? 1.081 1.489 6.755 1.00 95.81 185 THR A C 1
ATOM 1459 O O . THR A 1 185 ? 0.633 2.000 5.728 1.00 95.81 185 THR A O 1
ATOM 1462 N N . ASP A 1 186 ? 2.338 1.648 7.177 1.00 95.75 186 ASP A N 1
ATOM 1463 C CA . ASP A 1 186 ? 3.370 2.356 6.406 1.00 95.75 186 ASP A CA 1
ATOM 1464 C C . ASP A 1 186 ? 3.659 1.557 5.125 1.00 95.75 186 ASP A C 1
ATOM 1466 O O . ASP A 1 186 ? 3.883 0.345 5.158 1.00 95.75 186 ASP A O 1
ATOM 1470 N N . ILE A 1 187 ? 3.577 2.231 3.982 1.00 96.81 187 ILE A N 1
ATOM 1471 C CA . ILE A 1 187 ? 3.796 1.676 2.642 1.00 96.81 187 ILE A CA 1
ATOM 1472 C C . ILE A 1 187 ? 4.858 2.476 1.877 1.00 96.81 187 ILE A C 1
ATOM 1474 O O . ILE A 1 187 ? 4.959 2.340 0.657 1.00 96.81 187 ILE A O 1
ATOM 1478 N N . GLU A 1 188 ? 5.649 3.301 2.564 1.00 96.75 188 GLU A N 1
ATOM 1479 C CA . GLU A 1 188 ? 6.689 4.143 1.973 1.00 96.75 188 GLU A CA 1
ATOM 1480 C C . GLU A 1 188 ? 7.707 3.307 1.187 1.00 96.75 188 GLU A C 1
ATOM 1482 O O . GLU A 1 188 ? 7.989 3.596 0.024 1.00 96.75 188 GLU A O 1
ATOM 1487 N N . ASP A 1 189 ? 8.193 2.210 1.771 1.00 96.25 189 ASP A N 1
ATOM 1488 C CA . ASP A 1 189 ? 9.156 1.320 1.111 1.00 96.25 189 ASP A CA 1
ATOM 1489 C C . ASP A 1 189 ? 8.570 0.676 -0.151 1.00 96.25 189 ASP A C 1
ATOM 1491 O O . ASP A 1 189 ? 9.252 0.555 -1.172 1.00 96.25 189 ASP A O 1
ATOM 1495 N N . ARG A 1 190 ? 7.276 0.327 -0.119 1.00 96.88 190 ARG A N 1
ATOM 1496 C CA . ARG A 1 190 ? 6.565 -0.185 -1.295 1.00 96.88 190 ARG A CA 1
ATOM 1497 C C . ARG A 1 190 ? 6.481 0.881 -2.387 1.00 96.88 190 ARG A C 1
ATOM 1499 O O . ARG A 1 190 ? 6.811 0.587 -3.532 1.00 96.88 190 ARG A O 1
ATOM 1506 N N . LYS A 1 191 ? 6.097 2.114 -2.045 1.00 96.69 191 LYS A N 1
ATOM 1507 C CA . LYS A 1 191 ? 6.007 3.234 -2.998 1.00 96.69 191 LYS A CA 1
ATOM 1508 C C . LYS A 1 191 ? 7.364 3.577 -3.612 1.00 96.69 191 LYS A C 1
ATOM 1510 O O . LYS A 1 191 ? 7.450 3.802 -4.817 1.00 96.69 191 LYS A O 1
ATOM 1515 N N . ARG A 1 192 ? 8.439 3.556 -2.817 1.00 95.75 192 ARG A N 1
ATOM 1516 C CA . ARG A 1 192 ? 9.814 3.756 -3.307 1.00 95.75 192 ARG A CA 1
ATOM 1517 C C . ARG A 1 192 ? 10.240 2.654 -4.270 1.00 95.75 192 ARG A C 1
ATOM 1519 O O . ARG A 1 192 ? 10.836 2.955 -5.302 1.00 95.75 192 ARG A O 1
ATOM 1526 N N . ALA A 1 193 ? 9.920 1.399 -3.962 1.00 96.44 193 ALA A N 1
ATOM 1527 C CA . ALA A 1 193 ? 10.213 0.275 -4.845 1.00 96.44 193 ALA A CA 1
ATOM 1528 C C . ALA A 1 193 ? 9.435 0.363 -6.170 1.00 96.44 193 ALA A C 1
ATOM 1530 O O . ALA A 1 193 ? 10.021 0.152 -7.231 1.00 96.44 193 ALA A O 1
ATOM 1531 N N . GLU A 1 194 ? 8.151 0.727 -6.121 1.00 96.31 194 GLU A N 1
ATOM 1532 C CA . GLU A 1 194 ? 7.310 0.951 -7.306 1.00 96.31 194 GLU A CA 1
ATOM 1533 C C . GLU A 1 194 ? 7.881 2.071 -8.190 1.00 96.31 194 GLU A C 1
ATOM 1535 O O . GLU A 1 194 ? 8.141 1.848 -9.373 1.00 96.31 194 GLU A O 1
ATOM 1540 N N . ALA A 1 195 ? 8.201 3.233 -7.613 1.00 96.44 195 ALA A N 1
ATOM 1541 C CA . ALA A 1 195 ? 8.777 4.358 -8.352 1.00 96.44 195 ALA A CA 1
ATOM 1542 C C . ALA A 1 195 ? 10.161 4.038 -8.952 1.00 96.44 195 ALA A C 1
ATOM 1544 O O . ALA A 1 195 ? 10.476 4.433 -10.081 1.00 96.44 195 ALA A O 1
ATOM 1545 N N . ALA A 1 196 ? 11.001 3.299 -8.219 1.00 96.00 196 ALA A N 1
ATOM 1546 C CA . ALA A 1 196 ? 12.300 2.852 -8.715 1.00 96.00 196 ALA A CA 1
ATOM 1547 C C . ALA A 1 196 ? 12.147 1.880 -9.894 1.00 96.00 196 ALA A C 1
ATOM 1549 O O . ALA A 1 196 ? 12.884 1.987 -10.878 1.00 96.00 196 ALA A O 1
ATOM 1550 N N . LEU A 1 197 ? 11.174 0.966 -9.825 1.00 97.69 197 LEU A N 1
ATOM 1551 C CA . LEU A 1 197 ? 10.875 0.029 -10.903 1.00 97.69 197 LEU A CA 1
ATOM 1552 C C . LEU A 1 197 ? 10.379 0.758 -12.156 1.00 97.69 197 LEU A C 1
ATOM 1554 O O . LEU A 1 197 ? 10.877 0.489 -13.247 1.00 97.69 197 LEU A O 1
ATOM 1558 N N . GLU A 1 198 ? 9.448 1.699 -12.009 1.00 96.69 198 GLU A N 1
ATOM 1559 C CA . GLU A 1 198 ? 8.940 2.508 -13.123 1.00 96.69 198 GLU A CA 1
ATOM 1560 C C . GLU A 1 198 ? 10.062 3.301 -13.801 1.00 96.69 198 GLU A C 1
ATOM 1562 O O . GLU A 1 198 ? 10.200 3.274 -15.027 1.00 96.69 198 GLU A O 1
ATOM 1567 N N . THR A 1 199 ? 10.924 3.935 -13.002 1.00 97.06 199 THR A N 1
ATOM 1568 C CA . THR A 1 199 ? 12.087 4.680 -13.501 1.00 97.06 199 THR A CA 1
ATOM 1569 C C . THR A 1 199 ? 13.051 3.765 -14.259 1.00 97.06 199 THR A C 1
ATOM 1571 O O . THR A 1 199 ? 13.495 4.101 -15.359 1.00 97.06 199 THR A O 1
ATOM 1574 N N . ALA A 1 200 ? 13.353 2.584 -13.712 1.00 96.31 200 ALA A N 1
ATOM 1575 C CA . ALA A 1 200 ? 14.232 1.612 -14.354 1.00 96.31 200 ALA A CA 1
ATOM 1576 C C . ALA A 1 200 ? 13.644 1.085 -15.673 1.00 96.31 200 ALA A C 1
ATOM 1578 O O . ALA A 1 200 ? 14.364 0.973 -16.664 1.00 96.31 200 ALA A O 1
ATOM 1579 N N . GLN A 1 201 ? 12.337 0.812 -15.719 1.00 97.44 201 GLN A N 1
ATOM 1580 C CA . GLN A 1 201 ? 11.650 0.388 -16.941 1.00 97.44 201 GLN A CA 1
ATOM 1581 C C . GLN A 1 201 ? 11.650 1.487 -18.006 1.00 97.44 201 GLN A C 1
ATOM 1583 O O . GLN A 1 201 ? 11.899 1.202 -19.178 1.00 97.44 201 GLN A O 1
ATOM 1588 N N . ALA A 1 202 ? 11.400 2.740 -17.620 1.00 96.88 202 ALA A N 1
ATOM 1589 C CA . ALA A 1 202 ? 11.464 3.874 -18.536 1.00 96.88 202 ALA A CA 1
ATOM 1590 C C . ALA A 1 202 ? 12.881 4.056 -19.105 1.00 96.88 202 ALA A C 1
ATOM 1592 O O . ALA A 1 202 ? 13.043 4.212 -20.317 1.00 96.88 202 ALA A O 1
ATOM 1593 N N . ALA A 1 203 ? 13.908 3.959 -18.255 1.00 95.94 203 ALA A N 1
ATOM 1594 C CA . ALA A 1 203 ? 15.304 4.034 -18.673 1.00 95.94 203 ALA A CA 1
ATOM 1595 C C . ALA A 1 203 ? 15.699 2.877 -19.608 1.00 95.94 203 ALA A C 1
ATOM 1597 O O . ALA A 1 203 ? 16.383 3.106 -20.608 1.00 95.94 203 ALA A O 1
ATOM 1598 N N . LEU A 1 204 ? 15.236 1.653 -19.328 1.00 97.56 204 LEU A N 1
ATOM 1599 C CA . LEU A 1 204 ? 15.470 0.492 -20.186 1.00 97.56 204 LEU A CA 1
ATOM 1600 C C . LEU A 1 204 ? 14.842 0.694 -21.569 1.00 97.56 204 LEU A C 1
ATOM 1602 O O . LEU A 1 204 ? 15.552 0.597 -22.565 1.00 97.56 204 LEU A O 1
ATOM 1606 N N . ARG A 1 205 ? 13.558 1.070 -21.632 1.00 96.44 205 ARG A N 1
ATOM 1607 C CA . ARG A 1 205 ? 12.866 1.339 -22.905 1.00 96.44 205 ARG A CA 1
ATOM 1608 C C . ARG A 1 205 ? 13.566 2.431 -23.712 1.00 96.44 205 ARG A C 1
ATOM 1610 O O . ARG A 1 205 ? 13.739 2.288 -24.919 1.00 96.44 205 ARG A O 1
ATOM 1617 N N . ALA A 1 206 ? 14.001 3.508 -23.057 1.00 96.06 206 ALA A N 1
ATOM 1618 C CA . ALA A 1 206 ? 14.741 4.582 -23.717 1.00 96.06 206 ALA A CA 1
ATOM 1619 C C . ALA A 1 206 ? 16.097 4.101 -24.265 1.00 96.06 206 ALA A C 1
ATOM 1621 O O . ALA A 1 206 ? 16.481 4.455 -25.381 1.00 96.06 206 ALA A O 1
ATOM 1622 N N . SER A 1 207 ? 16.811 3.257 -23.514 1.00 96.12 207 SER A N 1
ATOM 1623 C CA . SER A 1 207 ? 18.062 2.644 -23.965 1.00 96.12 207 SER A CA 1
ATOM 1624 C C . SER A 1 207 ? 17.851 1.695 -25.148 1.00 96.12 207 SER A C 1
ATOM 1626 O O . SER A 1 207 ? 18.622 1.750 -26.103 1.00 96.12 207 SER A O 1
ATOM 1628 N N . GLU A 1 208 ? 16.826 0.842 -25.109 1.00 95.38 208 GLU A N 1
ATOM 1629 C CA . GLU A 1 208 ? 16.475 -0.082 -26.198 1.00 95.38 208 GLU A CA 1
ATOM 1630 C C . GLU A 1 208 ? 16.150 0.682 -27.485 1.00 95.38 208 GLU A C 1
ATOM 1632 O O . GLU A 1 208 ? 16.751 0.420 -28.524 1.00 95.38 208 GLU A O 1
ATOM 1637 N N . GLN A 1 209 ? 15.303 1.712 -27.400 1.00 95.38 209 GLN A N 1
ATOM 1638 C CA . GLN A 1 209 ? 14.982 2.578 -28.538 1.00 95.38 209 GLN A CA 1
ATOM 1639 C C . GLN A 1 209 ? 16.220 3.279 -29.104 1.00 95.38 209 GLN A C 1
ATOM 1641 O O . GLN A 1 209 ? 16.392 3.359 -30.320 1.00 95.38 209 GLN A O 1
ATOM 1646 N N . ASN A 1 210 ? 17.106 3.778 -28.239 1.00 95.81 210 ASN A N 1
ATOM 1647 C CA . ASN A 1 210 ? 18.343 4.409 -28.682 1.00 95.81 210 ASN A CA 1
ATOM 1648 C C . ASN A 1 210 ? 19.264 3.409 -29.402 1.00 95.81 210 ASN A C 1
ATOM 1650 O O . ASN A 1 210 ? 19.802 3.721 -30.465 1.00 95.81 210 ASN A O 1
ATOM 1654 N N . LEU A 1 211 ? 19.422 2.195 -28.865 1.00 93.88 211 LEU A N 1
ATOM 1655 C CA . LEU A 1 211 ? 20.203 1.138 -29.511 1.00 93.88 211 LEU A CA 1
ATOM 1656 C C . LEU A 1 211 ? 19.603 0.737 -30.858 1.00 93.88 211 LEU A C 1
ATOM 1658 O O . LEU A 1 211 ? 20.346 0.618 -31.833 1.00 93.88 211 LEU A O 1
ATOM 1662 N N . ASP A 1 212 ? 18.283 0.603 -30.946 1.00 91.56 212 ASP A N 1
ATOM 1663 C CA . ASP A 1 212 ? 17.597 0.310 -32.200 1.00 91.56 212 ASP A CA 1
ATOM 1664 C C . ASP A 1 212 ? 17.836 1.402 -33.243 1.00 91.56 212 ASP A C 1
ATOM 1666 O O . ASP A 1 212 ? 18.144 1.094 -34.398 1.00 91.56 212 ASP A O 1
ATOM 1670 N N . LEU A 1 213 ? 17.750 2.678 -32.861 1.00 94.81 213 LEU A N 1
ATOM 1671 C CA . LEU A 1 213 ? 18.034 3.797 -33.761 1.00 94.81 213 LEU A CA 1
ATOM 1672 C C . LEU A 1 213 ? 19.490 3.789 -34.233 1.00 94.81 213 LEU A C 1
ATOM 1674 O O . LEU A 1 213 ? 19.755 3.938 -35.430 1.00 94.81 213 LEU A O 1
ATOM 1678 N N . ILE A 1 214 ? 20.435 3.569 -33.318 1.00 94.69 214 ILE A N 1
ATOM 1679 C CA . ILE A 1 214 ? 21.858 3.476 -33.651 1.00 94.69 214 ILE A CA 1
ATOM 1680 C C . ILE A 1 214 ? 22.085 2.315 -34.625 1.00 94.69 214 ILE A C 1
ATOM 1682 O O . ILE A 1 214 ? 22.587 2.529 -35.723 1.00 94.69 214 ILE A O 1
ATOM 1686 N N . ILE A 1 215 ? 21.664 1.094 -34.289 1.00 94.06 215 ILE A N 1
ATOM 1687 C CA . ILE A 1 215 ? 21.940 -0.100 -35.100 1.00 94.06 215 ILE A CA 1
ATOM 1688 C C . ILE A 1 215 ? 21.278 -0.015 -36.483 1.00 94.06 215 ILE A C 1
ATOM 1690 O O . ILE A 1 215 ? 21.880 -0.418 -37.484 1.00 94.06 215 ILE A O 1
ATOM 1694 N N . ASN A 1 216 ? 20.058 0.521 -36.569 1.00 93.00 216 ASN A N 1
ATOM 1695 C CA . ASN A 1 216 ? 19.334 0.647 -37.835 1.00 93.00 216 ASN A CA 1
ATOM 1696 C C . ASN A 1 216 ? 19.771 1.849 -38.691 1.00 93.00 216 ASN A C 1
ATOM 1698 O O . ASN A 1 216 ? 19.408 1.888 -39.865 1.00 93.00 216 ASN A O 1
ATOM 1702 N N . SER A 1 217 ? 20.535 2.802 -38.149 1.00 92.75 217 SER A N 1
ATOM 1703 C CA . SER A 1 217 ? 21.107 3.922 -38.918 1.00 92.75 217 SER A CA 1
ATOM 1704 C C . SER A 1 217 ? 22.518 3.645 -39.445 1.00 92.75 217 SER A C 1
ATOM 1706 O O . SER A 1 217 ? 22.984 4.350 -40.339 1.00 92.75 217 SER A O 1
ATOM 1708 N N . LEU A 1 218 ? 23.195 2.601 -38.947 1.00 90.75 218 LEU A N 1
ATOM 1709 C CA . LEU A 1 218 ? 24.500 2.190 -39.464 1.00 90.75 218 LEU A CA 1
ATOM 1710 C C . LEU A 1 218 ? 24.381 1.715 -40.926 1.00 90.75 218 LEU A C 1
ATOM 1712 O O . LEU A 1 218 ? 23.664 0.742 -41.186 1.00 90.75 218 LEU A O 1
ATOM 1716 N N . PRO A 1 219 ? 25.152 2.282 -41.878 1.00 89.44 219 PRO A N 1
ATOM 1717 C CA . PRO A 1 219 ? 25.188 1.837 -43.276 1.00 89.44 219 PRO A CA 1
ATOM 1718 C C . PRO A 1 219 ? 26.036 0.559 -43.444 1.00 89.44 219 PRO A C 1
ATOM 1720 O O . PRO A 1 219 ? 26.860 0.432 -44.348 1.00 89.44 219 PRO A O 1
ATOM 1723 N N . VAL A 1 220 ? 25.875 -0.391 -42.522 1.00 87.50 220 VAL A N 1
ATOM 1724 C CA . VAL A 1 220 ? 26.571 -1.678 -42.465 1.00 87.50 220 VAL A CA 1
ATOM 1725 C C . VAL A 1 220 ? 25.533 -2.770 -42.225 1.00 87.50 220 VAL A C 1
ATOM 1727 O O . VAL A 1 220 ? 24.563 -2.562 -41.501 1.00 87.50 220 VAL A O 1
ATOM 1730 N N . LEU A 1 221 ? 25.741 -3.941 -42.831 1.00 88.88 221 LEU A N 1
ATOM 1731 C CA . LEU A 1 221 ? 24.892 -5.118 -42.641 1.00 88.88 221 LEU A CA 1
ATOM 1732 C C . LEU A 1 221 ? 25.185 -5.735 -41.265 1.00 88.88 221 LEU A C 1
ATOM 1734 O O . LEU A 1 221 ? 26.168 -6.462 -41.111 1.00 88.88 221 LEU A O 1
ATOM 1738 N N . VAL A 1 222 ? 24.354 -5.423 -40.270 1.00 88.75 222 VAL A N 1
ATOM 1739 C CA . VAL A 1 222 ? 24.485 -5.931 -38.895 1.00 88.75 222 VAL A CA 1
ATOM 1740 C C . VAL A 1 222 ? 23.490 -7.062 -38.685 1.00 88.75 222 VAL A C 1
ATOM 1742 O O . VAL A 1 222 ? 22.320 -6.934 -39.040 1.00 88.75 222 VAL A O 1
ATOM 1745 N N . TRP A 1 223 ? 23.964 -8.166 -38.121 1.00 89.81 223 TRP A N 1
ATOM 1746 C CA . TRP A 1 223 ? 23.164 -9.349 -37.831 1.00 89.81 223 TRP A CA 1
ATOM 1747 C C . TRP A 1 223 ? 23.730 -10.087 -36.615 1.00 89.81 223 TRP A C 1
ATOM 1749 O O . TRP A 1 223 ? 24.910 -9.923 -36.289 1.00 89.81 223 TRP A O 1
ATOM 1759 N N . SER A 1 224 ? 22.902 -10.899 -35.965 1.00 87.56 224 SER A N 1
ATOM 1760 C CA . SER A 1 224 ? 23.339 -11.893 -34.982 1.00 87.56 224 SER A CA 1
ATOM 1761 C C . SER A 1 224 ? 22.686 -13.246 -35.249 1.00 87.56 224 SER A C 1
ATOM 1763 O O . SER A 1 224 ? 21.756 -13.358 -36.052 1.00 87.56 224 SER A O 1
ATOM 1765 N N . ALA A 1 225 ? 23.246 -14.281 -34.628 1.00 86.62 225 ALA A N 1
ATOM 1766 C CA . ALA A 1 225 ? 22.745 -15.640 -34.707 1.00 86.62 225 ALA A CA 1
ATOM 1767 C C . ALA A 1 225 ? 22.729 -16.287 -33.320 1.00 86.62 225 ALA A C 1
ATOM 1769 O O . ALA A 1 225 ? 23.589 -16.007 -32.475 1.00 86.62 225 ALA A O 1
ATOM 1770 N N . ARG A 1 226 ? 21.773 -17.194 -33.123 1.00 87.69 226 ARG A N 1
ATOM 1771 C CA . ARG A 1 226 ? 21.653 -18.055 -31.948 1.00 87.69 226 ARG A CA 1
ATOM 1772 C C . ARG A 1 226 ? 22.789 -19.086 -31.913 1.00 87.69 226 ARG A C 1
ATOM 1774 O O . ARG A 1 226 ? 23.471 -19.301 -32.919 1.00 87.69 226 ARG A O 1
ATOM 1781 N N . PRO A 1 227 ? 22.992 -19.778 -30.776 1.00 83.38 227 PRO A N 1
ATOM 1782 C CA . PRO A 1 227 ? 24.011 -20.824 -30.668 1.00 83.38 227 PRO A CA 1
ATOM 1783 C C . PRO A 1 227 ? 23.857 -21.991 -31.653 1.00 83.38 227 PRO A C 1
ATOM 1785 O O . PRO A 1 227 ? 24.840 -22.669 -31.919 1.00 83.38 227 PRO A O 1
ATOM 1788 N N . ASP A 1 228 ? 22.661 -22.231 -32.193 1.00 83.69 228 ASP A N 1
ATOM 1789 C CA . ASP A 1 228 ? 22.417 -23.242 -33.233 1.00 83.69 228 ASP A CA 1
ATOM 1790 C C . ASP A 1 228 ? 22.816 -22.770 -34.646 1.00 83.69 228 ASP A C 1
ATOM 1792 O O . ASP A 1 228 ? 22.789 -23.557 -35.588 1.00 83.69 228 ASP A O 1
ATOM 1796 N N . GLY A 1 229 ? 23.211 -21.501 -34.798 1.00 81.62 229 GLY A N 1
ATOM 1797 C CA . GLY A 1 229 ? 23.583 -20.890 -36.070 1.00 81.62 229 GLY A CA 1
ATOM 1798 C C . GLY A 1 229 ? 22.439 -20.235 -36.835 1.00 81.62 229 GLY A C 1
ATOM 1799 O O . GLY A 1 229 ? 22.696 -19.654 -37.887 1.00 81.62 229 GLY A O 1
ATOM 1800 N N . SER A 1 230 ? 21.210 -20.292 -36.328 1.00 88.25 230 SER A N 1
ATOM 1801 C CA . SER A 1 230 ? 20.065 -19.604 -36.921 1.00 88.25 230 SER A CA 1
ATOM 1802 C C . SER A 1 230 ? 20.142 -18.094 -36.654 1.00 88.25 230 SER A C 1
ATOM 1804 O O . SER A 1 230 ? 20.523 -17.670 -35.564 1.00 88.25 230 SER A O 1
ATOM 1806 N N . ALA A 1 231 ? 19.807 -17.253 -37.634 1.00 88.88 231 ALA A N 1
ATOM 1807 C CA . ALA A 1 231 ? 19.809 -15.799 -37.475 1.00 88.88 231 ALA A CA 1
ATOM 1808 C C . ALA A 1 231 ? 18.654 -15.341 -36.564 1.00 88.88 231 ALA A C 1
ATOM 1810 O O . ALA A 1 231 ? 17.499 -15.680 -36.811 1.00 88.88 231 ALA A O 1
ATOM 1811 N N . ASP A 1 232 ? 18.933 -14.544 -35.531 1.00 92.44 232 ASP A N 1
ATOM 1812 C CA . ASP A 1 232 ? 17.909 -14.004 -34.616 1.00 92.44 232 ASP A CA 1
ATOM 1813 C C . ASP A 1 232 ? 17.678 -12.500 -34.756 1.00 92.44 232 ASP A C 1
ATOM 1815 O O . ASP A 1 232 ? 16.630 -11.999 -34.350 1.00 92.44 232 ASP A O 1
ATOM 1819 N N . PHE A 1 233 ? 18.614 -11.779 -35.368 1.00 92.44 233 PHE A N 1
ATOM 1820 C CA . PHE A 1 233 ? 18.486 -10.347 -35.595 1.00 92.44 233 PHE A CA 1
ATOM 1821 C C . PHE A 1 233 ? 19.163 -9.922 -36.893 1.00 92.44 233 PHE A C 1
ATOM 1823 O O . PHE A 1 233 ? 20.258 -10.382 -37.223 1.00 92.44 233 PHE A O 1
ATOM 1830 N N . ILE A 1 234 ? 18.543 -8.959 -37.577 1.00 91.88 234 ILE A N 1
ATOM 1831 C CA . ILE A 1 234 ? 19.124 -8.209 -38.690 1.00 91.88 234 ILE A CA 1
ATOM 1832 C C . ILE A 1 234 ? 18.707 -6.732 -38.604 1.00 91.88 234 ILE A C 1
ATOM 1834 O O . ILE A 1 234 ? 17.562 -6.412 -38.268 1.00 91.88 234 ILE A O 1
ATOM 1838 N N . ASN A 1 235 ? 19.616 -5.814 -38.938 1.00 92.56 235 ASN A N 1
ATOM 1839 C CA . ASN A 1 235 ? 19.303 -4.384 -38.977 1.00 92.56 235 ASN A CA 1
ATOM 1840 C C . ASN A 1 235 ? 18.630 -3.954 -40.295 1.00 92.56 235 ASN A C 1
ATOM 1842 O O . ASN A 1 235 ? 18.535 -4.718 -41.258 1.00 92.56 235 ASN A O 1
ATOM 1846 N N . ARG A 1 236 ? 18.168 -2.697 -40.351 1.00 92.25 236 ARG A N 1
ATOM 1847 C CA . ARG A 1 236 ? 17.520 -2.096 -41.530 1.00 92.25 236 ARG A CA 1
ATOM 1848 C C . ARG A 1 236 ? 18.368 -2.218 -42.795 1.00 92.25 236 ARG A C 1
ATOM 1850 O O . ARG A 1 236 ? 17.857 -2.697 -43.796 1.00 92.25 236 ARG A O 1
ATOM 1857 N N . SER A 1 237 ? 19.659 -1.897 -42.724 1.00 89.94 237 SER A N 1
ATOM 1858 C CA . SER A 1 237 ? 20.577 -2.019 -43.864 1.00 89.94 237 SER A CA 1
ATOM 1859 C C . SER A 1 237 ? 20.621 -3.437 -44.447 1.00 89.94 237 SER A C 1
ATOM 1861 O O . SER A 1 237 ? 20.772 -3.601 -45.655 1.00 89.94 237 SER A O 1
ATOM 1863 N N . TRP A 1 238 ? 20.463 -4.470 -43.612 1.00 89.00 238 TRP A N 1
ATOM 1864 C CA . TRP A 1 238 ? 20.341 -5.859 -44.058 1.00 89.00 238 TRP A CA 1
ATOM 1865 C C . TRP A 1 238 ? 19.040 -6.117 -44.827 1.00 89.00 238 TRP A C 1
ATOM 1867 O O . TRP A 1 238 ? 19.086 -6.701 -45.909 1.00 89.00 238 TRP A O 1
ATOM 1877 N N . ARG A 1 239 ? 17.899 -5.649 -44.305 1.00 89.38 239 ARG A N 1
ATOM 1878 C CA . ARG A 1 239 ? 16.593 -5.758 -44.982 1.00 89.38 239 ARG A CA 1
ATOM 1879 C C . ARG A 1 239 ? 16.598 -5.035 -46.325 1.00 89.38 239 ARG A C 1
ATOM 1881 O O . ARG A 1 239 ? 16.233 -5.626 -47.336 1.00 89.38 239 ARG A O 1
ATOM 1888 N N . ASP A 1 240 ? 17.094 -3.802 -46.342 1.00 90.00 240 ASP A N 1
ATOM 1889 C CA . ASP A 1 240 ? 17.175 -2.976 -47.549 1.00 90.00 240 ASP A CA 1
ATOM 1890 C C . ASP A 1 240 ? 18.085 -3.623 -48.607 1.00 90.00 240 ASP A C 1
ATOM 1892 O O . ASP A 1 240 ? 17.793 -3.581 -49.799 1.00 90.00 240 ASP A O 1
ATOM 1896 N N . TYR A 1 241 ? 19.176 -4.268 -48.175 1.00 85.56 241 TYR A N 1
ATOM 1897 C CA . TYR A 1 241 ? 20.084 -4.997 -49.061 1.00 85.56 241 TYR A CA 1
ATOM 1898 C C . TYR A 1 241 ? 19.463 -6.269 -49.650 1.00 85.56 241 TYR A C 1
ATOM 1900 O O . TYR A 1 241 ? 19.645 -6.552 -50.836 1.00 85.56 241 TYR A O 1
ATOM 1908 N N . ALA A 1 242 ? 18.778 -7.061 -48.823 1.00 86.31 242 ALA A N 1
ATOM 1909 C CA . ALA A 1 242 ? 18.163 -8.311 -49.255 1.00 86.31 242 ALA A CA 1
ATOM 1910 C C . ALA A 1 242 ? 16.912 -8.074 -50.117 1.00 86.31 242 ALA A C 1
ATOM 1912 O O . ALA A 1 242 ? 16.640 -8.865 -51.016 1.00 86.31 242 ALA A O 1
ATOM 1913 N N . GLY A 1 243 ? 16.181 -6.980 -49.871 1.00 86.38 243 GLY A N 1
ATOM 1914 C CA . GLY A 1 243 ? 14.910 -6.679 -50.533 1.00 86.38 243 GLY A CA 1
ATOM 1915 C C . GLY A 1 243 ? 13.749 -7.565 -50.069 1.00 86.38 243 GLY A C 1
ATOM 1916 O O . GLY A 1 243 ? 12.687 -7.541 -50.683 1.00 86.38 243 GLY A O 1
ATOM 1917 N N . GLU A 1 244 ? 13.943 -8.334 -48.998 1.00 87.06 244 GLU A N 1
ATOM 1918 C CA . GLU A 1 244 ? 12.949 -9.232 -48.407 1.00 87.06 244 GLU A CA 1
ATOM 1919 C C . GLU A 1 244 ? 12.655 -8.806 -46.955 1.00 87.06 244 GLU A C 1
ATOM 1921 O O . GLU A 1 244 ? 13.517 -8.217 -46.286 1.00 87.06 244 GLU A O 1
ATOM 1926 N N . PRO A 1 245 ? 11.441 -9.074 -46.445 1.00 88.44 245 PRO A N 1
ATOM 1927 C CA . PRO A 1 245 ? 11.096 -8.798 -45.056 1.00 88.44 245 PRO A CA 1
ATOM 1928 C C . PRO A 1 245 ? 11.889 -9.702 -44.092 1.00 88.44 245 PRO A C 1
ATOM 1930 O O . PRO A 1 245 ? 12.405 -10.754 -44.469 1.00 88.44 245 PRO A O 1
ATOM 1933 N N . ALA A 1 246 ? 12.037 -9.263 -42.835 1.00 88.25 246 ALA A N 1
ATOM 1934 C CA . ALA A 1 246 ? 12.921 -9.930 -41.873 1.00 88.25 246 ALA A CA 1
ATOM 1935 C C . ALA A 1 246 ? 12.519 -11.377 -41.579 1.00 88.25 246 ALA A C 1
ATOM 1937 O O . ALA A 1 246 ? 13.387 -12.229 -41.466 1.00 88.25 246 ALA A O 1
ATOM 1938 N N . ASP A 1 247 ? 11.224 -11.651 -41.480 1.00 91.00 247 ASP A N 1
ATOM 1939 C CA . ASP A 1 247 ? 10.654 -12.977 -41.227 1.00 91.00 247 ASP A CA 1
ATOM 1940 C C . ASP A 1 247 ? 11.109 -14.037 -42.238 1.00 91.00 247 ASP A C 1
ATOM 1942 O O . ASP A 1 247 ? 11.295 -15.189 -41.862 1.00 91.00 247 ASP A O 1
ATOM 1946 N N . LYS A 1 248 ? 11.369 -13.651 -43.492 1.00 88.50 248 LYS A N 1
ATOM 1947 C CA . LYS A 1 248 ? 11.920 -14.556 -44.511 1.00 88.50 248 LYS A CA 1
ATOM 1948 C C . LYS A 1 248 ? 13.431 -14.754 -44.440 1.00 88.50 248 LYS A C 1
ATOM 1950 O O . LYS A 1 248 ? 13.940 -15.698 -45.028 1.00 88.50 248 LYS A O 1
ATOM 1955 N N . ILE A 1 249 ? 14.158 -13.841 -43.803 1.00 88.56 249 ILE A N 1
ATOM 1956 C CA . ILE A 1 249 ? 15.630 -13.861 -43.743 1.00 88.56 249 ILE A CA 1
ATOM 1957 C C . ILE A 1 249 ? 16.111 -14.464 -42.421 1.00 88.56 249 ILE A C 1
ATOM 1959 O O . ILE A 1 249 ? 17.182 -15.067 -42.359 1.00 88.56 249 ILE A O 1
ATOM 1963 N N . LEU A 1 250 ? 15.346 -14.270 -41.350 1.00 91.94 250 LEU A N 1
ATOM 1964 C CA . LEU A 1 250 ? 15.650 -14.796 -40.030 1.00 91.94 250 LEU A CA 1
ATOM 1965 C C . LEU A 1 250 ? 15.657 -16.332 -40.024 1.00 91.94 250 LEU A C 1
ATOM 1967 O O . LEU A 1 250 ? 15.293 -17.009 -40.987 1.00 91.94 250 LEU A O 1
ATOM 1971 N N . GLU A 1 251 ? 16.131 -16.879 -38.913 1.00 91.56 251 GLU A N 1
ATOM 1972 C CA . GLU A 1 251 ? 16.381 -18.298 -38.720 1.00 91.56 251 GLU A CA 1
ATOM 1973 C C . GLU A 1 251 ? 17.345 -1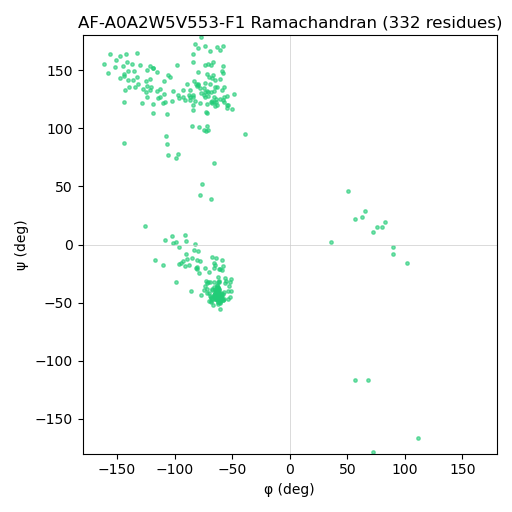8.847 -39.777 1.00 91.56 251 GLU A C 1
ATOM 1975 O O . GLU A 1 251 ? 18.495 -18.419 -39.824 1.00 91.56 251 GLU A O 1
ATOM 1980 N N . TRP A 1 252 ? 16.906 -19.774 -40.622 1.00 90.44 252 TRP A N 1
ATOM 1981 C CA . TRP A 1 252 ? 17.706 -20.321 -41.720 1.00 90.44 252 TRP A CA 1
ATOM 1982 C C . TRP A 1 252 ? 17.337 -19.724 -43.085 1.00 90.44 252 TRP A C 1
ATOM 1984 O O . TRP A 1 252 ? 17.946 -20.082 -44.091 1.00 90.44 252 TRP A O 1
ATOM 1994 N N . GLY A 1 253 ? 16.384 -18.787 -43.135 1.00 86.94 253 GLY A N 1
ATOM 1995 C CA . GLY A 1 253 ? 15.902 -18.187 -44.382 1.00 86.94 253 GLY A CA 1
ATOM 1996 C C . GLY A 1 253 ? 16.951 -17.345 -45.118 1.00 86.94 253 GLY A C 1
ATOM 1997 O O . GLY A 1 253 ? 16.900 -17.180 -46.334 1.00 86.94 253 GLY A O 1
ATOM 1998 N N . PHE A 1 254 ? 17.997 -16.887 -44.424 1.00 86.12 254 PHE A N 1
ATOM 1999 C CA . PHE A 1 254 ? 19.123 -16.196 -45.053 1.00 86.12 254 PHE A CA 1
ATOM 2000 C C . PHE A 1 254 ? 19.861 -17.055 -46.091 1.00 86.12 254 PHE A C 1
ATOM 2002 O O . PHE A 1 254 ? 20.569 -16.488 -46.926 1.00 86.12 254 PHE A O 1
ATOM 2009 N N . LEU A 1 255 ? 19.740 -18.390 -46.037 1.00 87.25 255 LEU A N 1
ATOM 2010 C CA . LEU A 1 255 ? 20.362 -19.307 -46.997 1.00 87.25 255 LEU A CA 1
ATOM 2011 C C . LEU A 1 255 ? 19.839 -19.087 -48.421 1.00 87.25 255 LEU A C 1
ATOM 2013 O O . LEU A 1 255 ? 20.626 -19.170 -49.363 1.00 87.25 255 LEU A O 1
ATOM 2017 N N . ASP A 1 256 ? 18.574 -18.689 -48.572 1.00 86.69 256 ASP A N 1
ATOM 2018 C CA . ASP A 1 256 ? 17.932 -18.435 -49.871 1.00 86.69 256 ASP A CA 1
ATOM 2019 C C . ASP A 1 256 ? 18.552 -17.245 -50.624 1.00 86.69 256 ASP A C 1
ATOM 2021 O O . ASP A 1 256 ? 18.370 -17.072 -51.832 1.00 86.69 256 ASP A O 1
ATOM 2025 N N . LEU A 1 257 ? 19.320 -16.414 -49.916 1.00 83.69 257 LEU A N 1
ATOM 2026 C CA . LEU A 1 257 ? 20.017 -15.267 -50.490 1.00 83.69 257 LEU A CA 1
ATOM 2027 C C . LEU A 1 257 ? 21.374 -15.632 -51.100 1.00 83.69 257 LEU A C 1
ATOM 2029 O O . LEU A 1 257 ? 21.969 -14.789 -51.781 1.00 83.69 257 LEU A O 1
ATOM 2033 N N . TYR A 1 258 ? 21.876 -16.844 -50.857 1.00 84.25 258 TYR A N 1
ATOM 2034 C CA . TYR A 1 258 ? 23.135 -17.351 -51.399 1.00 84.25 258 TYR A CA 1
ATOM 2035 C C . TYR A 1 258 ? 22.891 -18.218 -52.633 1.00 84.25 258 TYR A C 1
ATOM 2037 O O . TYR A 1 258 ? 21.821 -18.795 -52.815 1.00 84.25 258 TYR A O 1
ATOM 2045 N N . HIS A 1 259 ? 23.891 -18.302 -53.510 1.00 83.44 259 HIS A N 1
ATOM 2046 C CA . HIS A 1 259 ? 23.800 -19.173 -54.678 1.00 83.44 259 HIS A CA 1
ATOM 2047 C C . HIS A 1 259 ? 23.728 -20.639 -54.228 1.00 83.44 259 HIS A C 1
ATOM 2049 O O . HIS A 1 259 ? 24.536 -21.016 -53.379 1.00 83.44 259 HIS A O 1
ATOM 2055 N N . PRO A 1 260 ? 22.836 -21.478 -54.796 1.00 86.19 260 PRO A N 1
ATOM 2056 C CA . PRO A 1 260 ? 22.686 -22.879 -54.388 1.00 86.19 260 PRO A CA 1
ATOM 2057 C C . PRO A 1 260 ? 24.010 -23.654 -54.348 1.00 86.19 260 PRO A C 1
ATOM 2059 O O . PRO A 1 260 ? 24.260 -24.384 -53.398 1.00 86.19 260 PRO A O 1
ATOM 2062 N N . ASP A 1 261 ? 24.893 -23.426 -55.324 1.00 89.06 261 ASP A N 1
ATOM 2063 C CA . ASP A 1 261 ? 26.235 -24.035 -55.374 1.00 89.06 261 ASP A CA 1
ATOM 2064 C C . ASP A 1 261 ? 27.149 -23.653 -54.194 1.00 89.06 261 ASP A C 1
ATOM 2066 O O . ASP A 1 261 ? 28.037 -24.419 -53.828 1.00 89.06 261 ASP A O 1
ATOM 2070 N N . ASP A 1 262 ? 26.953 -22.473 -53.599 1.00 84.00 262 ASP A N 1
ATOM 2071 C CA . ASP A 1 262 ? 27.815 -21.940 -52.540 1.00 84.00 262 ASP A CA 1
ATOM 2072 C C . ASP A 1 262 ? 27.305 -22.356 -51.137 1.00 84.00 262 ASP A C 1
ATOM 2074 O O . ASP A 1 262 ? 28.062 -22.331 -50.161 1.00 84.00 262 ASP A O 1
ATOM 2078 N N . VAL A 1 263 ? 26.032 -22.768 -51.019 1.00 84.31 263 VAL A N 1
ATOM 2079 C CA . VAL A 1 263 ? 25.384 -23.128 -49.742 1.00 84.31 263 VAL A CA 1
ATOM 2080 C C . VAL A 1 263 ? 26.030 -24.346 -49.061 1.00 84.31 263 VAL A C 1
ATOM 2082 O O . VAL A 1 263 ? 26.326 -24.233 -47.869 1.00 84.31 263 VAL A O 1
ATOM 2085 N N . PRO A 1 264 ? 26.317 -25.481 -49.739 1.00 87.00 264 PRO A N 1
ATOM 2086 C CA . PRO A 1 264 ? 26.909 -26.653 -49.086 1.00 87.00 264 PRO A CA 1
ATOM 2087 C C . PRO A 1 264 ? 28.263 -26.357 -48.427 1.00 87.00 264 PRO A C 1
ATOM 2089 O O . PRO A 1 264 ? 28.474 -26.688 -47.260 1.00 87.00 264 PRO A O 1
ATOM 2092 N N . GLN A 1 265 ? 29.156 -25.662 -49.141 1.00 83.00 265 GLN A N 1
ATOM 2093 C CA . GLN A 1 265 ? 30.484 -25.299 -48.634 1.00 83.00 265 GLN A CA 1
ATOM 2094 C C . GLN A 1 265 ? 30.400 -24.290 -47.478 1.00 83.00 265 GLN A C 1
ATOM 2096 O O . GLN A 1 265 ? 31.158 -24.371 -46.502 1.00 83.00 265 GLN A O 1
ATOM 2101 N N . MET A 1 266 ? 29.473 -23.331 -47.576 1.00 81.12 266 MET A N 1
ATOM 2102 C CA . MET A 1 266 ? 29.211 -22.373 -46.509 1.00 81.12 266 MET A CA 1
ATOM 2103 C C . MET A 1 266 ? 28.694 -23.077 -45.254 1.00 81.12 266 MET A C 1
ATOM 2105 O O . MET A 1 266 ? 29.214 -22.812 -44.175 1.00 81.12 266 MET A O 1
ATOM 2109 N N . MET A 1 267 ? 27.724 -23.986 -45.383 1.00 82.62 267 MET A N 1
ATOM 2110 C CA . MET A 1 267 ? 27.128 -24.711 -44.257 1.00 82.62 267 MET A CA 1
ATOM 2111 C C . MET A 1 267 ? 28.122 -25.634 -43.558 1.00 82.62 267 MET A C 1
ATOM 2113 O O . MET A 1 267 ? 28.130 -25.699 -42.330 1.00 82.62 267 MET A O 1
ATOM 2117 N N . GLU A 1 268 ? 29.001 -26.298 -44.307 1.00 82.94 268 GLU A N 1
ATOM 2118 C C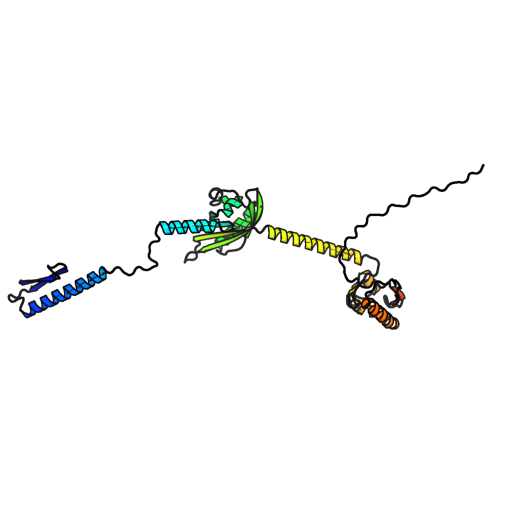A . GLU A 1 268 ? 30.088 -27.094 -43.732 1.00 82.94 268 GLU A CA 1
ATOM 2119 C C . GLU A 1 268 ? 31.026 -26.219 -42.884 1.00 82.94 268 GLU A C 1
ATOM 2121 O O . GLU A 1 268 ? 31.343 -26.545 -41.738 1.00 82.94 268 GLU A O 1
ATOM 2126 N N . THR A 1 269 ? 31.423 -25.059 -43.420 1.00 80.69 269 THR A N 1
ATOM 2127 C CA . THR A 1 269 ? 32.272 -24.093 -42.707 1.00 80.69 269 THR A CA 1
ATOM 2128 C C . THR A 1 269 ? 31.564 -23.516 -41.481 1.00 80.69 269 THR A C 1
ATOM 2130 O O . THR A 1 269 ? 32.145 -23.466 -40.402 1.00 80.69 269 THR A O 1
ATOM 2133 N N . TRP A 1 270 ? 30.297 -23.142 -41.631 1.00 79.12 270 TRP A N 1
ATOM 2134 C CA . TRP A 1 270 ? 29.452 -22.573 -40.587 1.00 79.12 270 TRP A CA 1
ATOM 2135 C C . TRP A 1 270 ? 29.244 -23.539 -39.417 1.00 79.12 270 TRP A C 1
ATOM 2137 O O . TRP A 1 270 ? 29.493 -23.192 -38.264 1.00 79.12 270 TRP A O 1
ATOM 2147 N N . THR A 1 271 ? 28.868 -24.785 -39.716 1.00 79.31 271 THR A N 1
ATOM 2148 C CA . THR A 1 271 ? 28.629 -25.838 -38.716 1.00 79.31 271 THR A CA 1
ATOM 2149 C C . THR A 1 271 ? 29.908 -26.172 -37.953 1.00 79.31 271 THR A C 1
ATOM 2151 O O . THR A 1 271 ? 29.891 -26.314 -36.726 1.00 79.31 271 THR A O 1
ATOM 2154 N N . ARG A 1 272 ? 31.043 -26.246 -38.660 1.00 78.44 272 ARG A N 1
ATOM 2155 C CA . ARG A 1 272 ? 32.359 -26.447 -38.045 1.00 78.44 272 ARG A CA 1
ATOM 2156 C C . ARG A 1 272 ? 32.699 -25.319 -37.071 1.00 78.44 272 ARG A C 1
ATOM 2158 O O . ARG A 1 272 ? 33.136 -25.608 -35.958 1.00 78.44 272 ARG A O 1
ATOM 2165 N N . ASP A 1 273 ? 32.485 -24.068 -37.467 1.00 76.19 273 ASP A N 1
ATOM 2166 C CA . ASP A 1 273 ? 32.863 -22.892 -36.675 1.00 76.19 273 ASP A CA 1
ATOM 2167 C C . ASP A 1 273 ? 31.982 -22.716 -35.422 1.00 76.19 273 ASP A C 1
ATOM 2169 O O . ASP A 1 273 ? 32.474 -22.284 -34.379 1.00 76.19 273 ASP A O 1
ATOM 2173 N N . ILE A 1 274 ? 30.703 -23.101 -35.485 1.00 76.12 274 ILE A N 1
ATOM 2174 C CA . ILE A 1 274 ? 29.791 -23.094 -34.326 1.00 76.12 274 ILE A CA 1
ATOM 2175 C C . ILE A 1 274 ? 30.140 -24.210 -33.333 1.00 76.12 274 ILE A C 1
ATOM 2177 O O . ILE A 1 274 ? 30.146 -23.993 -32.121 1.00 76.12 274 ILE A O 1
ATOM 2181 N N . THR A 1 275 ? 30.465 -25.403 -33.839 1.00 71.56 275 THR A N 1
ATOM 2182 C CA . THR A 1 275 ? 30.744 -26.587 -33.008 1.00 71.56 275 THR A CA 1
ATOM 2183 C C . THR A 1 275 ? 32.114 -26.499 -32.335 1.00 71.56 275 THR A C 1
ATOM 2185 O O . THR A 1 275 ? 32.283 -26.854 -31.167 1.00 71.56 275 THR A O 1
ATOM 2188 N N . HIS A 1 276 ? 33.116 -25.990 -33.051 1.00 65.25 276 HIS A N 1
ATOM 2189 C CA . HIS A 1 276 ? 34.467 -25.830 -32.535 1.00 65.25 276 HIS A CA 1
ATOM 2190 C C . HIS A 1 276 ? 34.676 -24.398 -32.040 1.00 65.25 276 HIS A C 1
ATOM 2192 O O . HIS A 1 276 ? 35.356 -23.599 -32.679 1.00 65.25 276 HIS A O 1
ATOM 2198 N N . SER A 1 277 ? 34.146 -24.090 -30.849 1.00 53.53 277 SER A N 1
ATOM 2199 C CA . SER A 1 277 ? 34.462 -22.863 -30.103 1.00 53.53 277 SER A CA 1
ATOM 2200 C C . SER A 1 277 ? 35.935 -22.849 -29.657 1.00 53.53 277 SER A C 1
ATOM 2202 O O . SER A 1 277 ? 36.280 -23.007 -28.486 1.00 53.53 277 SER A O 1
ATOM 2204 N N . ARG A 1 278 ? 36.859 -22.695 -30.606 1.00 45.66 278 ARG A N 1
ATOM 2205 C CA . ARG A 1 278 ? 38.245 -22.325 -30.333 1.00 45.66 278 ARG A CA 1
ATOM 2206 C C . ARG A 1 278 ? 38.526 -21.006 -31.020 1.00 45.66 278 ARG A C 1
ATOM 2208 O O . ARG A 1 278 ? 38.440 -20.889 -32.236 1.00 45.66 278 ARG A O 1
ATOM 2215 N N . LEU A 1 279 ? 38.905 -20.034 -30.192 1.00 49.00 279 LEU A N 1
ATOM 2216 C CA . LEU A 1 279 ? 39.650 -18.834 -30.558 1.00 49.00 279 LEU A CA 1
ATOM 2217 C C . LEU A 1 279 ? 40.722 -19.185 -31.599 1.00 49.00 279 LEU A C 1
ATOM 2219 O O . LEU A 1 279 ? 41.818 -19.613 -31.248 1.00 49.00 279 LEU A O 1
ATOM 2223 N N . ALA A 1 280 ? 40.413 -19.019 -32.877 1.00 37.56 280 ALA A N 1
ATOM 2224 C CA . ALA A 1 280 ? 41.368 -19.243 -33.945 1.00 37.56 280 ALA A CA 1
ATOM 2225 C C . ALA A 1 280 ? 41.105 -18.207 -35.032 1.00 37.56 280 ALA A C 1
ATOM 2227 O O . ALA A 1 280 ? 40.260 -18.407 -35.894 1.00 37.56 280 ALA A O 1
ATOM 2228 N N . SER A 1 281 ? 41.745 -17.041 -34.881 1.00 37.12 281 SER A N 1
ATOM 2229 C CA . SER A 1 281 ? 42.706 -16.413 -35.818 1.00 37.12 281 SER A CA 1
ATOM 2230 C C . SER A 1 281 ? 42.544 -16.529 -37.348 1.00 37.12 281 SER A C 1
ATOM 2232 O O . SER A 1 281 ? 43.343 -15.956 -38.083 1.00 37.12 281 SER A O 1
ATOM 2234 N N . SER A 1 282 ? 41.507 -17.161 -37.874 1.00 39.53 282 SER A N 1
ATOM 2235 C CA . SER A 1 282 ? 41.179 -17.245 -39.284 1.00 39.53 282 SER A CA 1
ATOM 2236 C C . SER A 1 282 ? 40.112 -16.199 -39.592 1.00 39.53 282 SER A C 1
ATOM 2238 O O . SER A 1 282 ? 38.954 -16.514 -39.841 1.00 39.53 282 SER A O 1
ATOM 2240 N N . ARG A 1 283 ? 40.514 -14.920 -39.642 1.00 46.03 283 ARG A N 1
ATOM 2241 C CA . ARG A 1 283 ? 39.744 -13.856 -40.324 1.00 46.03 283 ARG A CA 1
ATOM 2242 C C . ARG A 1 283 ? 39.748 -14.069 -41.849 1.00 46.03 283 ARG A C 1
ATOM 2244 O O . ARG A 1 283 ? 39.925 -13.122 -42.614 1.00 46.03 283 ARG A O 1
ATOM 2251 N N . ARG A 1 284 ? 39.638 -15.313 -42.320 1.00 45.75 284 ARG A N 1
ATOM 2252 C CA . ARG A 1 284 ? 39.483 -15.591 -43.744 1.00 45.75 284 ARG A CA 1
ATOM 2253 C C . ARG A 1 284 ? 38.030 -15.322 -44.073 1.00 45.75 284 ARG A C 1
ATOM 2255 O O . ARG A 1 284 ? 37.152 -16.099 -43.725 1.00 45.75 284 ARG A O 1
ATOM 2262 N N . GLY A 1 285 ? 37.788 -14.153 -44.659 1.00 50.94 285 GLY A N 1
ATOM 2263 C CA . GLY A 1 285 ? 36.467 -13.831 -45.166 1.00 50.94 285 GLY A CA 1
ATOM 2264 C C . GLY A 1 285 ? 36.056 -14.870 -46.206 1.00 50.94 285 GLY A C 1
ATOM 2265 O O . GLY A 1 285 ? 36.857 -15.201 -47.078 1.00 50.94 285 GLY A O 1
ATOM 2266 N N . VAL A 1 286 ? 34.836 -15.383 -46.094 1.00 59.28 286 VAL A N 1
ATOM 2267 C CA . VAL A 1 286 ? 34.261 -16.303 -47.078 1.00 59.28 286 VAL A CA 1
ATOM 2268 C C . VAL A 1 286 ? 33.712 -15.460 -48.222 1.00 59.28 286 VAL A C 1
ATOM 2270 O O . VAL A 1 286 ? 32.916 -14.539 -47.999 1.00 59.28 286 VAL A O 1
ATOM 2273 N N . GLU A 1 287 ? 34.178 -15.733 -49.437 1.00 65.38 287 GLU A N 1
ATOM 2274 C CA . GLU A 1 287 ? 33.615 -15.162 -50.658 1.00 65.38 287 GLU A CA 1
ATOM 2275 C C . GLU A 1 287 ? 32.462 -16.040 -51.127 1.00 65.38 287 GLU A C 1
ATOM 2277 O O . GLU A 1 287 ? 32.600 -17.250 -51.239 1.00 65.38 287 GLU A O 1
ATOM 2282 N N . SER A 1 288 ? 31.306 -15.425 -51.346 1.00 70.12 288 SER A N 1
ATOM 2283 C CA . SER A 1 288 ? 30.097 -16.115 -51.799 1.00 70.12 288 SER A CA 1
ATOM 2284 C C . SER A 1 288 ? 29.311 -15.217 -52.740 1.00 70.12 288 SER A C 1
ATOM 2286 O O . SER A 1 288 ? 29.400 -13.982 -52.657 1.00 70.12 288 SER A O 1
ATOM 2288 N N . ARG A 1 289 ? 28.537 -15.827 -53.638 1.00 74.06 289 ARG A N 1
ATOM 2289 C CA . ARG A 1 289 ? 27.573 -15.117 -54.473 1.00 74.06 289 ARG A CA 1
ATOM 2290 C C . ARG A 1 289 ? 26.280 -14.942 -53.698 1.00 74.06 289 ARG A C 1
ATOM 2292 O O . ARG A 1 289 ? 25.697 -15.905 -53.206 1.00 74.06 289 ARG A O 1
ATOM 2299 N N . ARG A 1 290 ? 25.823 -13.694 -53.621 1.00 73.19 290 ARG A N 1
ATOM 2300 C CA . ARG A 1 290 ? 24.528 -13.333 -53.038 1.00 73.19 290 ARG A CA 1
ATOM 2301 C C . ARG A 1 290 ? 23.638 -12.675 -54.074 1.00 73.19 290 ARG A C 1
ATOM 2303 O O . ARG A 1 290 ? 24.157 -12.022 -54.982 1.00 73.19 290 ARG A O 1
ATOM 2310 N N . ARG A 1 291 ? 22.324 -12.812 -53.920 1.00 73.88 291 ARG A N 1
ATOM 2311 C CA . ARG A 1 291 ? 21.317 -12.215 -54.807 1.00 73.88 291 ARG A CA 1
ATOM 2312 C C . ARG A 1 291 ? 20.620 -11.011 -54.152 1.00 73.88 291 ARG A C 1
ATOM 2314 O O . ARG A 1 291 ? 19.480 -11.152 -53.725 1.00 73.88 291 ARG A O 1
ATOM 2321 N N . PRO A 1 292 ? 21.234 -9.815 -54.079 1.00 62.50 292 PRO A N 1
ATOM 2322 C CA . PRO A 1 292 ? 20.475 -8.610 -53.763 1.00 62.50 292 PRO A CA 1
ATOM 2323 C C . PRO A 1 292 ? 19.606 -8.233 -54.970 1.00 62.50 292 PRO A C 1
ATOM 2325 O O . PRO A 1 292 ? 20.132 -8.013 -56.065 1.00 62.50 292 PRO A O 1
ATOM 2328 N N . ALA A 1 293 ? 18.285 -8.180 -54.784 1.00 55.41 293 ALA A N 1
ATOM 2329 C CA . ALA A 1 293 ? 17.334 -7.647 -55.765 1.00 55.41 293 ALA A CA 1
ATOM 2330 C C . ALA A 1 293 ? 17.485 -8.216 -57.200 1.00 55.41 293 ALA A C 1
ATOM 2332 O O . ALA A 1 293 ? 17.492 -7.481 -58.185 1.00 55.41 293 ALA A O 1
ATOM 2333 N N . GLY A 1 294 ? 17.620 -9.541 -57.326 1.00 57.88 294 GLY A N 1
ATOM 2334 C CA . GLY A 1 294 ? 17.489 -10.243 -58.610 1.00 57.88 294 GLY A CA 1
ATOM 2335 C C . GLY A 1 294 ? 18.782 -10.661 -59.321 1.00 57.88 294 GLY A C 1
ATOM 2336 O O . GLY A 1 294 ? 18.699 -11.563 -60.152 1.00 57.88 294 GLY A O 1
ATOM 2337 N N . CYS A 1 295 ? 19.960 -10.128 -58.963 1.00 60.53 295 CYS A N 1
ATOM 2338 C CA . CYS A 1 295 ? 21.236 -10.422 -59.647 1.00 60.53 295 CYS A CA 1
ATOM 2339 C C . CYS A 1 295 ? 22.329 -10.945 -58.699 1.00 60.53 295 CYS A C 1
ATOM 2341 O O . CYS A 1 295 ? 22.504 -10.413 -57.607 1.00 60.53 295 CYS A O 1
ATOM 2343 N N . TRP A 1 296 ? 23.124 -11.929 -59.136 1.00 69.81 296 TRP A N 1
ATOM 2344 C CA . TRP A 1 296 ? 24.233 -12.489 -58.349 1.00 69.81 296 TRP A CA 1
ATOM 2345 C C . TRP A 1 296 ? 25.442 -11.545 -58.281 1.00 69.81 296 TRP A C 1
ATOM 2347 O O . TRP A 1 296 ? 25.947 -11.091 -59.307 1.00 69.81 296 TRP A O 1
ATOM 2357 N N . ARG A 1 297 ? 25.943 -11.274 -57.070 1.00 67.31 297 ARG A N 1
ATOM 2358 C CA . ARG A 1 297 ? 27.156 -10.475 -56.820 1.00 67.31 297 ARG A CA 1
ATOM 2359 C C . ARG A 1 297 ? 28.090 -11.186 -55.843 1.00 67.31 297 ARG A C 1
ATOM 2361 O O . ARG A 1 297 ? 27.635 -11.720 -54.834 1.00 67.31 297 ARG A O 1
ATOM 2368 N N . TRP A 1 298 ? 29.393 -11.145 -56.119 1.00 65.25 298 TRP A N 1
ATOM 2369 C CA . TRP A 1 298 ? 30.427 -11.640 -55.206 1.00 65.25 298 TRP A CA 1
ATOM 2370 C C . TRP A 1 298 ? 30.560 -10.729 -53.988 1.00 65.25 298 TRP A C 1
ATOM 2372 O O . TRP A 1 298 ? 30.681 -9.509 -54.127 1.00 65.25 298 TRP A O 1
ATOM 2382 N N . ARG A 1 299 ? 30.568 -11.313 -52.787 1.00 63.59 299 ARG A N 1
ATOM 2383 C CA . ARG A 1 299 ? 30.806 -10.574 -51.546 1.00 63.59 299 ARG A CA 1
ATOM 2384 C C . ARG A 1 299 ? 31.691 -11.363 -50.598 1.00 63.59 299 ARG A C 1
ATOM 2386 O O . ARG A 1 299 ? 31.458 -12.544 -50.349 1.00 63.59 299 ARG A O 1
ATOM 2393 N N . ARG A 1 300 ? 32.659 -10.666 -50.003 1.00 54.62 300 ARG A N 1
ATOM 2394 C CA . ARG A 1 300 ? 33.458 -11.177 -48.891 1.00 54.62 300 ARG A CA 1
ATOM 2395 C C . ARG A 1 300 ? 32.737 -10.900 -47.575 1.00 54.62 300 ARG A C 1
ATOM 2397 O O . ARG A 1 300 ? 32.398 -9.757 -47.270 1.00 54.62 300 ARG A O 1
ATOM 2404 N N . SER A 1 301 ? 32.506 -11.951 -46.802 1.00 57.00 301 SER A N 1
ATOM 2405 C CA . SER A 1 301 ? 31.839 -11.894 -45.499 1.00 57.00 301 SER A CA 1
ATOM 2406 C C . SER A 1 301 ? 32.857 -12.254 -44.425 1.00 57.00 301 SER A C 1
ATOM 2408 O O . SER A 1 301 ? 33.500 -13.291 -44.539 1.00 57.00 301 SER A O 1
ATOM 2410 N N . ALA A 1 302 ? 33.028 -11.428 -43.393 1.00 51.50 302 ALA A N 1
ATOM 2411 C CA . ALA A 1 302 ? 33.783 -11.843 -42.214 1.00 51.50 302 ALA A CA 1
ATOM 2412 C C . ALA A 1 302 ? 32.830 -12.622 -41.292 1.00 51.50 302 ALA A C 1
ATOM 2414 O O . ALA A 1 302 ? 31.857 -12.023 -40.823 1.00 51.50 302 ALA A O 1
ATOM 2415 N N . PRO A 1 303 ? 33.050 -13.926 -41.045 1.00 48.50 303 PRO A N 1
ATOM 2416 C CA . PRO A 1 303 ? 32.254 -14.640 -40.061 1.00 48.50 303 PRO A CA 1
ATOM 2417 C C . PRO A 1 303 ? 32.535 -14.025 -38.689 1.00 48.50 303 PRO A C 1
ATOM 2419 O O . PRO A 1 303 ? 33.683 -13.936 -38.250 1.00 48.50 303 PRO A O 1
ATOM 2422 N N . THR A 1 304 ? 31.483 -13.557 -38.026 1.00 44.16 304 THR A N 1
ATOM 2423 C CA . THR A 1 304 ? 31.552 -13.183 -36.614 1.00 44.16 304 THR A CA 1
ATOM 2424 C C . THR A 1 304 ? 30.790 -14.273 -35.880 1.00 44.16 304 THR A C 1
ATOM 2426 O O . THR A 1 304 ? 29.567 -14.242 -35.837 1.00 44.16 304 THR A O 1
ATOM 2429 N N . ALA A 1 305 ? 31.503 -15.300 -35.410 1.00 40.97 305 ALA A N 1
ATOM 2430 C CA . ALA A 1 305 ? 30.885 -16.380 -34.646 1.00 40.97 305 ALA A CA 1
ATOM 2431 C C . ALA A 1 305 ? 30.234 -15.810 -33.368 1.00 40.97 305 ALA A C 1
ATOM 2433 O O . ALA A 1 305 ? 30.808 -14.889 -32.764 1.00 40.97 305 ALA A O 1
ATOM 2434 N N . PRO A 1 306 ? 29.068 -16.326 -32.940 1.00 37.62 306 PRO A N 1
ATOM 2435 C CA . PRO A 1 306 ? 28.409 -15.861 -31.727 1.00 37.62 306 PRO A CA 1
ATOM 2436 C C . PRO A 1 306 ? 29.347 -16.038 -30.527 1.00 37.62 306 PRO A C 1
ATOM 2438 O O . PRO A 1 306 ? 29.872 -17.121 -30.260 1.00 37.62 306 PRO A O 1
ATOM 2441 N N . ARG A 1 307 ? 29.609 -14.947 -29.799 1.00 37.25 307 ARG A N 1
ATOM 2442 C CA . ARG A 1 307 ? 30.368 -15.016 -28.548 1.00 37.25 307 ARG A CA 1
ATOM 2443 C C . ARG A 1 307 ? 29.478 -15.648 -27.482 1.00 37.25 307 ARG A C 1
ATOM 2445 O O . ARG A 1 307 ? 28.515 -15.026 -27.047 1.00 37.25 307 ARG A O 1
ATOM 2452 N N . LEU A 1 308 ? 29.850 -16.840 -27.014 1.00 33.97 308 LEU A N 1
ATOM 2453 C CA . LEU A 1 308 ? 29.379 -17.368 -25.733 1.00 33.97 308 LEU A CA 1
ATOM 2454 C C . LEU A 1 308 ? 29.698 -16.335 -24.644 1.00 33.97 308 LEU A C 1
ATOM 2456 O O . LEU A 1 308 ? 30.860 -15.974 -24.434 1.00 33.97 308 LEU A O 1
ATOM 2460 N N . GLY A 1 309 ? 28.653 -15.810 -24.007 1.00 26.38 309 GLY A N 1
ATOM 2461 C CA . GLY A 1 309 ? 28.751 -14.739 -23.027 1.00 26.38 309 GLY A CA 1
ATOM 2462 C C . GLY A 1 309 ? 29.717 -15.062 -21.886 1.00 26.38 309 GLY A C 1
ATOM 2463 O O . GLY A 1 309 ? 29.593 -16.075 -21.201 1.00 26.38 309 GLY A O 1
ATOM 2464 N N . ARG A 1 310 ? 30.650 -14.145 -21.629 1.00 25.34 310 ARG A N 1
ATOM 2465 C CA . ARG A 1 310 ? 31.157 -13.873 -20.281 1.00 25.34 310 ARG A CA 1
ATOM 2466 C C . ARG A 1 310 ? 30.940 -12.387 -20.019 1.00 25.34 310 ARG A C 1
ATOM 2468 O O . ARG A 1 310 ? 31.315 -11.562 -20.850 1.00 25.34 310 ARG A O 1
ATOM 2475 N N . GLY A 1 311 ? 30.283 -12.081 -18.899 1.00 25.69 311 GLY A N 1
ATOM 2476 C CA . GLY A 1 311 ? 30.009 -10.718 -18.437 1.00 25.69 311 GLY A CA 1
ATOM 2477 C C . GLY A 1 311 ? 31.282 -9.879 -18.249 1.00 25.69 311 GLY A C 1
ATOM 2478 O O . GLY A 1 311 ? 32.394 -10.407 -18.335 1.00 25.69 311 GLY A O 1
ATOM 2479 N N . PRO A 1 312 ? 31.146 -8.565 -18.002 1.00 26.22 312 PRO A N 1
ATOM 2480 C CA . PRO A 1 312 ? 32.271 -7.643 -18.007 1.00 26.22 312 PRO A CA 1
ATOM 2481 C C . PRO A 1 312 ? 33.171 -7.886 -16.789 1.00 26.22 312 PRO A C 1
ATOM 2483 O O . PRO A 1 312 ? 32.919 -7.397 -15.690 1.00 26.22 312 PRO A O 1
ATOM 2486 N N . GLY A 1 313 ? 34.257 -8.630 -16.990 1.00 24.52 313 GLY A N 1
ATOM 2487 C CA . GLY A 1 313 ? 35.414 -8.585 -16.105 1.00 24.52 313 GLY A CA 1
ATOM 2488 C C . GLY A 1 313 ? 36.135 -7.261 -16.328 1.00 24.52 313 GLY A C 1
ATOM 2489 O O . GLY A 1 313 ? 36.661 -7.023 -17.414 1.00 24.52 313 GLY A O 1
ATOM 2490 N N . ARG A 1 314 ? 36.120 -6.386 -15.317 1.00 28.78 314 ARG A N 1
ATOM 2491 C CA . ARG A 1 314 ? 36.941 -5.170 -15.260 1.00 28.78 314 ARG A CA 1
ATOM 2492 C C . ARG A 1 314 ? 38.396 -5.533 -15.565 1.00 28.78 314 ARG A C 1
ATOM 2494 O O . ARG A 1 314 ? 39.011 -6.242 -14.777 1.00 28.78 314 ARG A O 1
ATOM 2501 N N . ASP A 1 315 ? 38.947 -5.012 -16.656 1.00 26.97 315 ASP A N 1
ATOM 2502 C CA . ASP A 1 315 ? 40.392 -5.029 -16.893 1.00 26.97 315 ASP A CA 1
ATOM 2503 C C . ASP A 1 315 ? 40.913 -3.603 -16.679 1.00 26.97 315 ASP A C 1
ATOM 2505 O O . ASP A 1 315 ? 40.949 -2.758 -17.574 1.00 26.97 315 ASP A O 1
ATOM 2509 N N . THR A 1 316 ? 41.231 -3.300 -15.423 1.00 32.19 316 THR A N 1
ATOM 2510 C CA . THR A 1 316 ? 42.011 -2.123 -15.046 1.00 32.19 316 THR A CA 1
ATOM 2511 C C . THR A 1 316 ? 43.456 -2.349 -15.480 1.00 32.19 316 THR A C 1
ATOM 2513 O O . THR A 1 316 ? 44.207 -3.044 -14.796 1.00 32.19 316 THR A O 1
ATOM 2516 N N . ARG A 1 317 ? 43.877 -1.738 -16.591 1.00 26.44 317 ARG A N 1
ATOM 2517 C CA . ARG A 1 317 ? 45.302 -1.527 -16.893 1.00 26.44 317 ARG A CA 1
ATOM 2518 C C . ARG A 1 317 ? 45.566 -0.043 -17.143 1.00 26.44 317 ARG A C 1
ATOM 2520 O O . ARG A 1 317 ? 44.822 0.571 -17.908 1.00 26.44 317 ARG A O 1
ATOM 2527 N N . PRO A 1 318 ? 46.599 0.548 -16.517 1.00 28.80 318 PRO A N 1
ATOM 2528 C CA . PRO A 1 318 ? 46.903 1.961 -16.686 1.00 28.80 318 PRO A CA 1
ATOM 2529 C C . PRO A 1 318 ? 47.527 2.217 -18.071 1.00 28.80 318 PRO A C 1
ATOM 2531 O O . PRO A 1 318 ? 48.130 1.309 -18.658 1.00 28.80 318 PRO A O 1
ATOM 2534 N N . PRO A 1 319 ? 47.400 3.439 -18.617 1.00 29.61 319 PRO A N 1
ATOM 2535 C CA . PRO A 1 319 ? 47.931 3.770 -19.933 1.00 29.61 319 PRO A CA 1
ATOM 2536 C C . PRO A 1 319 ? 49.468 3.797 -19.928 1.00 29.61 319 PRO A C 1
ATOM 2538 O O . PRO A 1 319 ? 50.096 4.325 -19.012 1.00 29.61 319 PRO A O 1
ATOM 2541 N N . ARG A 1 320 ? 50.082 3.235 -20.980 1.00 31.17 320 ARG A N 1
ATOM 2542 C CA . ARG A 1 320 ? 51.533 3.316 -21.227 1.00 31.17 320 ARG A CA 1
ATOM 2543 C C . ARG A 1 320 ? 51.937 4.746 -21.633 1.00 31.17 320 ARG A C 1
ATOM 2545 O O . ARG A 1 320 ? 51.183 5.383 -22.373 1.00 31.17 320 ARG A O 1
ATOM 2552 N N . PRO A 1 321 ? 53.120 5.241 -21.223 1.00 31.28 321 PRO A N 1
ATOM 2553 C CA . PRO A 1 321 ? 53.589 6.568 -21.606 1.00 31.28 321 PRO A CA 1
ATOM 2554 C C . PRO A 1 321 ? 53.994 6.612 -23.088 1.00 31.28 321 PRO A C 1
ATOM 2556 O O . PRO A 1 321 ? 54.472 5.625 -23.651 1.00 31.28 321 PRO A O 1
ATOM 2559 N N . ARG A 1 322 ? 53.778 7.772 -23.722 1.00 30.55 322 ARG A N 1
ATOM 2560 C CA . ARG A 1 322 ? 54.147 8.054 -25.121 1.00 30.55 322 ARG A CA 1
ATOM 2561 C C . ARG A 1 322 ? 55.678 8.095 -25.281 1.00 30.55 322 ARG A C 1
ATOM 2563 O O . ARG A 1 322 ? 56.342 8.617 -24.387 1.00 30.55 322 ARG A O 1
ATOM 2570 N N . PRO A 1 323 ? 56.244 7.617 -26.403 1.00 33.19 323 PRO A N 1
ATOM 2571 C CA . PRO A 1 323 ? 57.673 7.739 -26.656 1.00 33.19 323 PRO A CA 1
ATOM 2572 C C . PRO A 1 323 ? 58.045 9.192 -26.986 1.00 33.19 323 PRO A C 1
ATOM 2574 O O . PRO A 1 323 ? 57.398 9.849 -27.802 1.00 33.19 323 PRO A O 1
ATOM 2577 N N . THR A 1 324 ? 59.093 9.678 -26.328 1.00 35.19 324 THR A N 1
ATOM 2578 C CA . THR A 1 324 ? 59.759 10.958 -26.571 1.00 35.19 324 THR A CA 1
ATOM 2579 C C . THR A 1 324 ? 60.479 10.948 -27.920 1.00 35.19 324 THR A C 1
ATOM 2581 O O . THR A 1 324 ? 61.227 10.029 -28.246 1.00 35.19 324 THR A O 1
ATOM 2584 N N . SER A 1 325 ? 60.253 11.994 -28.710 1.00 34.75 325 SER A N 1
ATOM 2585 C CA . SER A 1 325 ? 60.961 12.287 -29.955 1.00 34.75 325 SER A CA 1
ATOM 2586 C C . SER A 1 325 ? 62.418 12.671 -29.677 1.00 34.75 325 SER A C 1
ATOM 2588 O O . SER A 1 325 ? 62.677 13.640 -28.964 1.00 34.75 325 SER A O 1
ATOM 2590 N N . VAL A 1 326 ? 63.360 11.933 -30.262 1.00 39.75 326 VAL A N 1
ATOM 2591 C CA . VAL A 1 326 ? 64.789 12.287 -30.323 1.00 39.75 326 VAL A CA 1
ATOM 2592 C C . VAL A 1 326 ? 64.986 13.349 -31.420 1.00 39.75 326 VAL A C 1
ATOM 2594 O O . VAL A 1 326 ? 64.439 13.163 -32.510 1.00 39.75 326 VAL A O 1
ATOM 2597 N N . PRO A 1 327 ? 65.743 14.443 -31.202 1.00 35.41 327 PRO A N 1
ATOM 2598 C CA . PRO A 1 327 ? 66.047 15.391 -32.265 1.00 35.41 327 PRO A CA 1
ATOM 2599 C C . PRO A 1 327 ? 67.201 14.883 -33.139 1.00 35.41 327 PRO A C 1
ATOM 2601 O O . PRO A 1 327 ? 68.213 14.392 -32.640 1.00 35.41 327 PRO A O 1
ATOM 2604 N N . ALA A 1 328 ? 67.037 15.022 -34.454 1.00 35.78 328 ALA A N 1
ATOM 2605 C CA . ALA A 1 328 ? 68.053 14.717 -35.450 1.00 35.78 328 ALA A CA 1
ATOM 2606 C C . ALA A 1 328 ? 69.157 15.787 -35.459 1.00 35.78 328 ALA A C 1
A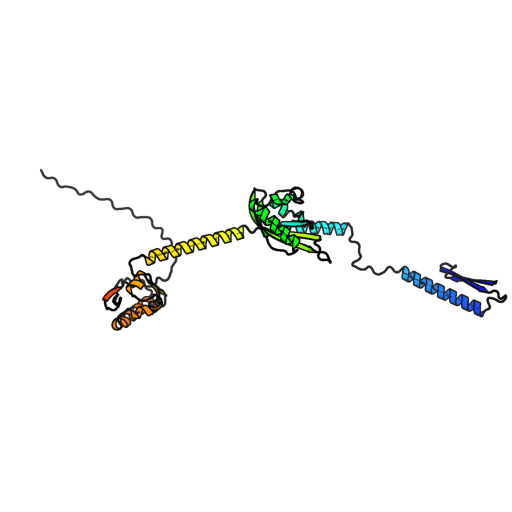TOM 2608 O O . ALA A 1 328 ? 68.893 16.981 -35.600 1.00 35.78 328 ALA A O 1
ATOM 2609 N N . THR A 1 329 ? 70.399 15.335 -35.337 1.00 38.22 329 THR A N 1
ATOM 2610 C CA . THR A 1 329 ? 71.630 16.112 -35.486 1.00 38.22 329 THR A CA 1
ATOM 2611 C C . THR A 1 329 ? 71.801 16.552 -36.948 1.00 38.22 329 THR A C 1
ATOM 2613 O O . THR A 1 329 ? 71.840 15.709 -37.843 1.00 38.22 329 THR A O 1
ATOM 2616 N N . GLN A 1 330 ? 71.923 17.857 -37.211 1.00 39.41 330 GLN A N 1
ATOM 2617 C CA . GLN A 1 330 ? 72.378 18.377 -38.510 1.00 39.41 330 GLN A CA 1
ATOM 2618 C C . GLN A 1 330 ? 73.911 18.291 -38.614 1.00 39.41 330 GLN A C 1
ATOM 2620 O O . GLN A 1 330 ? 74.593 18.667 -37.658 1.00 39.41 330 GLN A O 1
ATOM 2625 N N . PRO A 1 331 ? 74.482 17.885 -39.763 1.00 42.22 331 PRO A N 1
ATOM 2626 C CA . PRO A 1 331 ? 75.882 18.132 -40.066 1.00 42.22 331 PRO A CA 1
ATOM 2627 C C . PRO A 1 331 ? 76.029 19.503 -40.744 1.00 42.22 331 PRO A C 1
ATOM 2629 O O . PRO A 1 331 ? 75.337 19.812 -41.714 1.00 42.22 331 PRO A O 1
ATOM 2632 N N . GLY A 1 332 ? 76.936 20.326 -40.221 1.00 39.34 332 GLY A N 1
ATOM 2633 C CA . GLY A 1 332 ? 77.254 21.635 -40.783 1.00 39.34 332 GLY A CA 1
ATOM 2634 C C . GLY A 1 332 ? 77.960 21.563 -42.138 1.00 39.34 332 GLY A C 1
ATOM 2635 O O . GLY A 1 332 ? 78.678 20.606 -42.437 1.00 39.34 332 GLY A O 1
ATOM 2636 N N . ARG A 1 333 ? 77.808 22.632 -42.923 1.00 38.03 333 ARG A N 1
ATOM 2637 C CA . ARG A 1 333 ? 78.760 23.038 -43.960 1.00 38.03 333 ARG A CA 1
ATOM 2638 C C . ARG A 1 333 ? 78.834 24.565 -44.041 1.00 38.03 333 ARG A C 1
ATOM 2640 O O . ARG A 1 333 ? 77.804 25.192 -44.251 1.00 38.03 333 ARG A O 1
ATOM 2647 N N . ALA A 1 334 ? 80.077 25.021 -43.852 1.00 41.41 334 ALA A N 1
ATOM 2648 C CA . ALA A 1 334 ? 80.800 26.177 -44.400 1.00 41.41 334 ALA A CA 1
ATOM 2649 C C . ALA A 1 334 ? 80.070 27.515 -44.552 1.00 41.41 334 ALA A C 1
ATOM 2651 O O . ALA A 1 334 ? 79.183 27.613 -45.427 1.00 41.41 334 ALA A O 1
#

pLDDT: mean 80.95, std 19.7, range [24.52, 98.0]

Nearest PDB structures (foldseek):
  7a6p-assembly1_B  TM=8.494E-01  e=3.016E-08  Pseudomonas putida KT2440
  6hmj-assembly2_D  TM=7.694E-01  e=6.206E-08  Nakamurella multipartita DSM 44233
  5j4e-assembly2_B  TM=8.066E-01  e=1.883E-07  Pseudomonas putida
  2gj3-assembly1_A  TM=8.114E-01  e=1.733E-06  Azotobacter vinelandii
  8a6x-assembly1_B  TM=5.215E-01  e=7.540E-07  Pseudomonas putida KT2440

Sequence (334 aa):
MNLLRCPLGVGASLGEIIAGASRPDFPDAIELAKLKIASAQTSLACREVRELSDRRPPDDPREKPISAEALAENEWRLHLTINTIPAMAWSTTPDGLLDFCNQNFVDYVGWTAEEIGGQGFWPIFHPDDVDYLLAAWQEIMATKRPRPVECRMRRADGECRWFVLRQNPLLDAQGNVIKWYGVGTDIEDRKRAEAALETAQAALRASEQNLDLIINSLPVLVWSARPDGSADFINRSWRDYAGEPADKILEWGFLDLYHPDDVPQMMETWTRDITHSRLASSRRGVESRRRPAGCWRWRRSAPTAPRLGRGPGRDTRPPRPRPTSVPATQPGRA

InterPro domains:
  IPR000014 PAS domain [PS50112] (74-144)
  IPR000014 PAS domain [PS50112] (207-277)
  IPR000014 PAS domain [SM00091] (76-142)
  IPR000014 PAS domain [SM00091] (209-275)
  IPR000014 PAS domain [TIGR00229] (73-197)
  IPR000014 PAS domain [cd00130] (85-187)
  IPR000014 PAS domain [cd00130] (218-301)
  IPR000700 PAS-associated, C-terminal [PS50113] (147-199)
  IPR001610 PAC motif [SM00086] (148-190)
  IPR013655 PAS fold 3 [PF08447] (100-183)
  IPR035965 PAS domain superfamily [SSF55785] (82-193)
  IPR035965 PAS domain superfamily [SSF55785] (186-302)
  IPR052162 Two-component sensor kinase/Photoreceptor [PTHR43304] (69-205)

Solvent-accessible surface area (backbone atoms only — not comparable to full-atom values): 19455 Å² total; per-residue (Å²): 114,38,74,47,79,35,54,13,55,80,90,34,75,73,39,67,51,76,49,70,42,81,52,90,70,53,73,42,77,65,56,49,50,50,51,52,51,50,26,52,54,49,31,49,52,56,48,53,52,48,56,56,68,69,49,73,75,82,80,58,90,84,70,64,77,72,47,71,67,58,46,50,50,49,52,51,51,50,55,51,50,55,41,66,45,98,48,29,34,36,30,21,42,64,90,64,31,33,75,48,64,26,55,53,35,33,65,43,44,62,48,54,72,77,62,33,32,42,78,46,44,62,79,44,38,40,77,91,43,46,68,59,50,51,54,51,48,53,51,31,63,75,67,70,49,67,61,78,44,78,44,41,40,34,32,55,88,64,56,69,40,40,28,38,36,39,46,44,72,42,61,49,99,86,66,48,62,67,30,32,41,33,39,45,43,84,39,42,72,58,52,52,50,51,53,50,49,52,51,51,51,52,51,47,54,52,50,52,53,50,50,51,52,54,55,43,65,40,97,50,77,44,68,47,46,47,90,89,66,32,29,75,46,67,26,50,41,36,35,67,50,50,70,49,62,62,85,60,38,36,42,70,36,50,56,77,40,38,41,78,87,51,44,64,64,49,49,55,52,50,53,50,56,62,72,51,84,60,99,64,95,67,87,66,49,51,72,44,44,30,40,46,77,85,46,80,41,83,43,76,41,74,83,76,75,73,76,82,85,74,79,91,73,85,78,90,71,83,86,79,82,80,84,80,86,80,82,83,83,81,82,88,80,136

Mean predicted aligned error: 17.59 Å

Secondary structure (DSSP, 8-state):
-EEEEEEESGGGTTEEEEEEESSTTPSPHHHHHHHHHHHHHHHHHHHHHHHHHHSPPPPPTT-SPPPHHHHHHHHHHHHHHHHHSSSEEEEE-TT--EEEE-HHHHHHHTS-HHHHTBTTTGGGB-HHHHHHHHHHHHHHHHHT----EEEEEE-TTS-EEEEEEEEEEEE-TTS-EEEEEEEEEE-HHHHHHHHHHHHHHHHHHHHHHHHHHHHHHSSS--EEE-TTS-EEEE-HHHHHHHTS-HHHHTBTGGGGGB-GGGHHHHHHHHHHHHH---------PEEEEE-STTS-EEEEE----------------PPPPPPPPPPPPPPP--

Radius of gyration: 51.32 Å; Cα contacts (8 Å, |Δi|>4): 390; chains: 1; bounding box: 154×67×128 Å